Protein AF-A0A3S0SDU6-F1 (afdb_monomer_lite)

Structure (mmCIF, N/CA/C/O backbone):
data_AF-A0A3S0SDU6-F1
#
_entry.id   AF-A0A3S0SDU6-F1
#
loop_
_atom_site.group_PDB
_atom_site.id
_atom_site.type_symbol
_atom_site.label_atom_id
_atom_site.label_alt_id
_atom_site.label_comp_id
_atom_site.label_asym_id
_atom_site.label_entity_id
_atom_site.label_seq_id
_atom_site.pdbx_PDB_ins_code
_atom_site.Cartn_x
_atom_site.Cartn_y
_atom_site.Cartn_z
_atom_site.occupancy
_atom_site.B_iso_or_equiv
_atom_site.auth_seq_id
_atom_site.auth_comp_id
_atom_site.auth_asym_id
_atom_site.auth_atom_id
_atom_site.pdbx_PDB_model_num
ATOM 1 N N . MET A 1 1 ? -40.964 -16.230 92.188 1.00 44.88 1 MET A N 1
ATOM 2 C CA . MET A 1 1 ? -39.554 -15.985 92.581 1.00 44.88 1 MET A CA 1
ATOM 3 C C . MET A 1 1 ? -38.994 -14.933 91.628 1.00 44.88 1 MET A C 1
ATOM 5 O O . MET A 1 1 ? -38.889 -15.232 90.453 1.00 44.88 1 MET A O 1
ATOM 9 N N . ARG A 1 2 ? -39.089 -13.637 91.981 1.00 41.97 2 ARG A N 1
ATOM 10 C CA . ARG A 1 2 ? -38.025 -12.754 92.546 1.00 41.97 2 ARG A CA 1
ATOM 11 C C . ARG A 1 2 ? -36.811 -12.639 91.599 1.00 41.97 2 ARG A C 1
ATOM 13 O O . ARG A 1 2 ? -36.104 -13.623 91.478 1.00 41.97 2 ARG A O 1
ATOM 20 N N . TYR A 1 3 ? -36.637 -11.593 90.780 1.00 45.28 3 TYR A N 1
ATOM 21 C CA . TYR A 1 3 ? -36.508 -10.128 91.000 1.00 45.28 3 TYR A CA 1
ATOM 22 C C . TYR A 1 3 ? -35.073 -9.682 91.355 1.00 45.28 3 TYR A C 1
ATOM 24 O O . TYR A 1 3 ? -34.498 -10.211 92.303 1.00 45.28 3 TYR A O 1
ATOM 32 N N . LEU A 1 4 ? -34.629 -8.638 90.629 1.00 50.78 4 LEU A N 1
ATOM 33 C CA . LEU A 1 4 ? -33.542 -7.648 90.818 1.00 50.78 4 LEU A CA 1
ATOM 34 C C . LEU A 1 4 ? -32.397 -7.729 89.783 1.00 50.78 4 LEU A C 1
ATOM 36 O O . LEU A 1 4 ? -31.730 -8.751 89.724 1.00 50.78 4 LEU A O 1
ATOM 40 N N . ASP A 1 5 ? -32.146 -6.777 88.868 1.00 52.44 5 ASP A N 1
ATOM 41 C CA . ASP A 1 5 ? -32.208 -5.288 88.816 1.00 52.44 5 ASP A CA 1
ATOM 42 C C . ASP A 1 5 ? -30.820 -4.622 88.993 1.00 52.44 5 ASP A C 1
ATOM 44 O O . ASP A 1 5 ? -30.020 -5.059 89.819 1.00 52.44 5 ASP A O 1
ATOM 48 N N . ARG A 1 6 ? -30.646 -3.493 88.274 1.00 54.50 6 ARG A N 1
ATOM 49 C CA . ARG A 1 6 ? -29.657 -2.385 88.385 1.00 54.50 6 ARG A CA 1
ATOM 50 C C . ARG A 1 6 ? -28.360 -2.456 87.571 1.00 54.50 6 ARG A C 1
ATOM 52 O O . ARG A 1 6 ? -27.687 -3.473 87.587 1.00 54.50 6 ARG A O 1
ATOM 59 N N . ARG A 1 7 ? -27.845 -1.377 86.949 1.00 47.59 7 ARG A N 1
ATOM 60 C CA . ARG A 1 7 ? -28.169 0.076 86.751 1.00 47.59 7 ARG A CA 1
ATOM 61 C C . ARG A 1 7 ? -27.116 0.585 85.728 1.00 47.59 7 ARG A C 1
ATOM 63 O O . ARG A 1 7 ? -25.971 0.171 85.852 1.00 47.59 7 ARG A O 1
ATOM 70 N N . THR A 1 8 ? -27.413 1.259 84.612 1.00 48.56 8 THR A N 1
ATOM 71 C CA . THR A 1 8 ? -27.622 2.715 84.363 1.00 48.56 8 THR A CA 1
ATOM 72 C C . THR A 1 8 ? -26.671 3.716 85.055 1.00 48.56 8 THR A C 1
ATOM 74 O O . THR A 1 8 ? -26.880 4.026 86.228 1.00 48.56 8 THR A O 1
ATOM 77 N N . ASP A 1 9 ? -25.738 4.253 84.247 1.00 47.72 9 ASP A N 1
ATOM 78 C CA . ASP A 1 9 ? -25.344 5.670 84.014 1.00 47.72 9 ASP A CA 1
ATOM 79 C C . ASP A 1 9 ? -24.866 6.577 85.196 1.00 47.72 9 ASP A C 1
ATOM 81 O O . ASP A 1 9 ? -24.759 6.129 86.333 1.00 47.72 9 ASP A O 1
ATOM 85 N N . PRO A 1 10 ? -24.578 7.887 84.987 1.00 61.34 10 PRO A N 1
ATOM 86 C CA . PRO A 1 10 ? -23.343 8.475 84.432 1.00 61.34 10 PRO A CA 1
ATOM 87 C C . PRO A 1 10 ? -22.793 9.644 85.305 1.00 61.34 10 PRO A C 1
ATOM 89 O O . PRO A 1 10 ? -23.532 10.247 86.075 1.00 61.34 10 PRO A O 1
ATOM 92 N N . LEU A 1 11 ? -21.533 10.072 85.144 1.00 50.69 11 LEU A N 1
ATOM 93 C CA . LEU A 1 11 ? -21.019 11.358 85.681 1.00 50.69 11 LEU A CA 1
ATOM 94 C C . LEU A 1 11 ? -19.945 11.890 84.705 1.00 50.69 11 LEU A C 1
ATOM 96 O O . LEU A 1 11 ? -18.965 11.198 84.464 1.00 50.69 11 LEU A O 1
ATOM 100 N N . ALA A 1 12 ? -20.107 12.967 83.928 1.00 44.34 12 ALA A N 1
ATOM 101 C CA . ALA A 1 12 ? -20.433 14.372 84.214 1.00 44.34 12 ALA A CA 1
ATOM 102 C C . ALA A 1 12 ? -19.310 15.167 84.918 1.00 44.34 12 ALA A C 1
ATOM 104 O O . ALA A 1 12 ? -18.959 14.882 86.056 1.00 44.34 12 ALA A O 1
ATOM 105 N N . GLY A 1 13 ? -18.855 16.253 84.267 1.00 42.31 13 GLY A N 1
ATOM 106 C CA . GLY A 1 13 ? -18.228 17.421 84.915 1.00 42.31 13 GLY A CA 1
ATOM 107 C C . GLY A 1 13 ? -16.813 17.760 84.424 1.00 42.31 13 GLY A C 1
ATOM 108 O O . GLY A 1 13 ? -15.875 17.079 84.793 1.00 42.31 13 GLY A O 1
ATOM 109 N N . ARG A 1 14 ? -16.642 18.737 83.508 1.00 42.34 14 ARG A N 1
ATOM 110 C CA . ARG A 1 14 ? -16.276 20.164 83.776 1.00 42.34 14 ARG A CA 1
ATOM 111 C C . ARG A 1 14 ? -14.806 20.339 84.240 1.00 42.34 14 ARG A C 1
ATOM 113 O O . ARG A 1 14 ? -14.365 19.607 85.097 1.00 42.34 14 ARG A O 1
ATOM 120 N N . ARG A 1 15 ? -13.993 21.333 83.847 1.00 43.91 15 ARG A N 1
ATOM 121 C CA . ARG A 1 15 ? -14.116 22.566 83.043 1.00 43.91 15 ARG A CA 1
ATOM 122 C C . ARG A 1 15 ? -12.705 23.210 82.931 1.00 43.91 15 ARG A C 1
ATOM 124 O O . ARG A 1 15 ? -11.970 23.208 83.904 1.00 43.91 15 ARG A O 1
ATOM 131 N N . THR A 1 16 ? -12.433 23.842 81.782 1.00 46.09 16 THR A N 1
ATOM 132 C CA . THR A 1 16 ? -11.776 25.161 81.556 1.00 46.09 16 THR A CA 1
ATOM 133 C C . THR A 1 16 ? -10.348 25.501 82.041 1.00 46.09 16 THR A C 1
ATOM 135 O O . THR A 1 16 ? -10.098 25.587 83.234 1.00 46.09 16 THR A O 1
ATOM 138 N N . ALA A 1 17 ? -9.552 25.996 81.073 1.00 42.69 17 ALA A N 1
ATOM 139 C CA . ALA A 1 17 ? -8.969 27.358 80.986 1.00 42.69 17 ALA A CA 1
ATOM 140 C C . ALA A 1 17 ? -7.428 27.514 80.957 1.00 42.69 17 ALA A C 1
ATOM 142 O O . ALA A 1 17 ? -6.735 27.140 81.890 1.00 42.69 17 ALA A O 1
ATOM 143 N N . ARG A 1 18 ? -7.000 28.293 79.937 1.00 40.56 18 ARG A N 1
ATOM 144 C CA . ARG A 1 18 ? -5.918 29.313 79.913 1.00 40.56 18 ARG A CA 1
ATOM 145 C C . ARG A 1 18 ? -4.458 28.815 79.942 1.00 40.56 18 ARG A C 1
ATOM 147 O O . ARG A 1 18 ? -3.999 28.230 80.902 1.00 40.56 18 ARG A O 1
ATOM 154 N N . SER A 1 19 ? -3.728 28.901 78.824 1.00 42.94 19 SER A N 1
ATOM 155 C CA . SER A 1 19 ? -3.001 30.065 78.255 1.00 42.94 19 SER A CA 1
ATOM 156 C C . SER A 1 19 ? -1.566 30.244 78.782 1.00 42.94 19 SER A C 1
ATOM 158 O O . SER A 1 19 ? -1.377 30.672 79.914 1.00 42.94 19 SER A O 1
ATOM 160 N N . SER A 1 20 ? -0.573 29.985 77.923 1.00 47.31 20 SER A N 1
ATOM 161 C CA . SER A 1 20 ? 0.737 30.673 77.770 1.00 47.31 20 SER A CA 1
ATOM 162 C C . SER A 1 20 ? 1.651 29.746 76.940 1.00 47.31 20 SER A C 1
ATOM 164 O O . SER A 1 20 ? 1.845 28.591 77.282 1.00 47.31 20 SER A O 1
ATOM 166 N N . GLN A 1 21 ? 1.962 30.034 75.676 1.00 45.66 21 GLN A N 1
ATOM 167 C CA . GLN A 1 21 ? 2.918 31.016 75.149 1.00 45.66 21 GLN A CA 1
ATOM 168 C C . GLN A 1 21 ? 4.392 30.642 75.399 1.00 45.66 21 GLN A C 1
ATOM 170 O O . GLN A 1 21 ? 4.818 30.526 76.540 1.00 45.66 21 GLN A O 1
ATOM 175 N N . ARG A 1 22 ? 5.159 30.598 74.286 1.00 40.28 22 ARG A N 1
ATOM 176 C CA . ARG A 1 22 ? 6.621 30.377 74.130 1.00 40.28 22 ARG A CA 1
ATOM 177 C C . ARG A 1 22 ? 7.062 28.908 74.300 1.00 40.28 22 ARG A C 1
ATOM 179 O O . ARG A 1 22 ? 6.860 28.327 75.344 1.00 40.28 22 ARG A O 1
ATOM 186 N N . ARG A 1 23 ? 7.731 28.247 73.343 1.00 40.91 23 ARG A N 1
ATOM 187 C CA . ARG A 1 23 ? 8.913 28.677 72.568 1.00 40.91 23 ARG A CA 1
ATOM 188 C C . ARG A 1 23 ? 9.187 27.711 71.386 1.00 40.91 23 ARG A C 1
ATOM 190 O O . ARG A 1 23 ? 9.172 26.508 71.577 1.00 40.91 23 ARG A O 1
ATOM 197 N N . ARG A 1 24 ? 9.582 28.295 70.243 1.00 43.25 24 ARG A N 1
ATOM 198 C CA . ARG A 1 24 ? 10.668 27.883 69.313 1.00 43.25 24 ARG A CA 1
ATOM 199 C C . ARG A 1 24 ? 10.712 26.447 68.741 1.00 43.25 24 ARG A C 1
ATOM 201 O O . ARG A 1 24 ? 11.143 25.532 69.425 1.00 43.25 24 ARG A O 1
ATOM 208 N N . ASN A 1 25 ? 10.517 26.324 67.421 1.00 43.78 25 ASN A N 1
ATOM 209 C CA . ASN A 1 25 ? 11.559 26.006 66.410 1.00 43.78 25 ASN A CA 1
ATOM 210 C C . ASN A 1 25 ? 10.875 25.593 65.089 1.00 43.78 25 ASN A C 1
ATOM 212 O O . ASN A 1 25 ? 10.144 24.619 65.027 1.00 43.78 25 ASN A O 1
ATOM 216 N N . ARG A 1 26 ? 10.906 26.432 64.049 1.00 49.25 26 ARG A N 1
ATOM 217 C CA . ARG A 1 26 ? 11.930 26.429 62.986 1.00 49.25 26 ARG A CA 1
ATOM 218 C C . ARG A 1 26 ? 11.971 25.102 62.200 1.00 49.25 26 ARG A C 1
ATOM 220 O O . ARG A 1 26 ? 12.915 24.336 62.315 1.00 49.25 26 ARG A O 1
ATOM 227 N N . CYS A 1 27 ? 10.980 24.904 61.330 1.00 49.25 27 CYS A N 1
ATOM 228 C CA . CYS A 1 27 ? 11.123 24.119 60.100 1.00 49.25 27 CYS A CA 1
ATOM 229 C C . CYS A 1 27 ? 10.409 24.839 58.948 1.00 49.25 27 CYS A C 1
ATOM 231 O O . CYS A 1 27 ? 9.228 24.673 58.674 1.00 49.25 27 CYS A O 1
ATOM 233 N N . ASN A 1 28 ? 11.188 25.745 58.368 1.00 48.75 28 ASN A N 1
ATOM 234 C CA . ASN A 1 28 ? 11.211 26.215 56.991 1.00 48.75 28 ASN A CA 1
ATOM 235 C C . ASN A 1 28 ? 10.275 25.472 56.004 1.00 48.75 28 ASN A C 1
ATOM 237 O O . ASN A 1 28 ? 10.703 24.562 55.299 1.00 48.75 28 ASN A O 1
ATOM 241 N N . ARG A 1 29 ? 9.014 25.905 55.887 1.00 45.88 29 ARG A N 1
ATOM 242 C CA . ARG A 1 29 ? 8.198 25.664 54.688 1.00 45.88 29 ARG A CA 1
ATOM 243 C C . ARG A 1 29 ? 8.219 26.953 53.876 1.00 45.88 29 ARG A C 1
ATOM 245 O O . ARG A 1 29 ? 7.417 27.854 54.100 1.00 45.88 29 ARG A O 1
ATOM 252 N N . ARG A 1 30 ? 9.193 27.062 52.969 1.00 44.38 30 ARG A N 1
ATOM 253 C CA . ARG A 1 30 ? 9.141 28.036 51.875 1.00 44.38 30 ARG A CA 1
ATOM 254 C C . ARG A 1 30 ? 7.921 27.681 51.031 1.00 44.38 30 ARG A C 1
ATOM 256 O O . ARG A 1 30 ? 7.945 26.722 50.267 1.00 44.38 30 ARG A O 1
ATOM 263 N N . ILE A 1 31 ? 6.842 28.421 51.240 1.00 53.44 31 ILE A N 1
ATOM 264 C CA . ILE A 1 31 ? 5.706 28.475 50.331 1.00 53.44 31 ILE A CA 1
ATOM 265 C C . ILE A 1 31 ? 6.259 29.162 49.084 1.00 53.44 31 ILE A C 1
ATOM 267 O O . ILE A 1 31 ? 6.529 30.359 49.112 1.00 53.44 31 ILE A O 1
ATOM 271 N N . LEU A 1 32 ? 6.542 28.386 48.038 1.00 51.25 32 LEU A N 1
ATOM 272 C CA . LEU A 1 32 ? 6.823 28.934 46.717 1.00 51.25 32 LEU A CA 1
ATOM 273 C C . LEU A 1 32 ? 5.554 29.670 46.267 1.00 51.25 32 LEU A C 1
ATOM 275 O O . LEU A 1 32 ? 4.510 29.020 46.145 1.00 51.25 32 LEU A O 1
ATOM 279 N N . PRO A 1 33 ? 5.593 30.991 46.030 1.00 45.50 33 PRO A N 1
ATOM 280 C CA . PRO A 1 33 ? 4.543 31.618 45.261 1.00 45.50 33 PRO A CA 1
ATOM 281 C C . PRO A 1 33 ? 4.699 31.067 43.844 1.00 45.50 33 PRO A C 1
ATOM 283 O O . PRO A 1 33 ? 5.678 31.356 43.160 1.00 45.50 33 PRO A O 1
ATOM 286 N N . LEU A 1 34 ? 3.764 30.215 43.420 1.00 52.09 34 LEU A N 1
ATOM 287 C CA . LEU A 1 34 ? 3.553 29.980 41.999 1.00 52.09 34 LEU A CA 1
ATOM 288 C C . LEU A 1 34 ? 3.042 31.301 41.436 1.00 52.09 34 LEU A C 1
ATOM 290 O O . LEU A 1 34 ? 1.844 31.578 41.419 1.00 52.09 34 LEU A O 1
ATOM 294 N N . GLU A 1 35 ? 3.993 32.141 41.047 1.00 42.91 35 GLU A N 1
ATOM 295 C CA . GLU A 1 35 ? 3.796 33.231 40.118 1.00 42.91 35 GLU A CA 1
ATOM 296 C C . GLU A 1 35 ? 3.199 32.596 38.861 1.00 42.91 35 GLU A C 1
ATOM 298 O O . GLU A 1 35 ? 3.882 32.008 38.022 1.00 42.91 35 GLU A O 1
ATOM 303 N N . ARG A 1 36 ? 1.866 32.609 38.798 1.00 53.06 36 ARG A N 1
ATOM 304 C CA . ARG A 1 36 ? 1.072 32.231 37.635 1.00 53.06 36 ARG A CA 1
ATOM 305 C C . ARG A 1 36 ? 1.275 33.331 36.601 1.00 53.06 36 ARG A C 1
ATOM 307 O O . ARG A 1 36 ? 0.371 34.118 36.336 1.00 53.06 36 ARG A O 1
ATOM 314 N N . ASN A 1 37 ? 2.493 33.408 36.070 1.00 44.62 37 ASN A N 1
ATOM 315 C CA . ASN A 1 37 ? 2.805 34.248 34.936 1.00 44.62 37 ASN A CA 1
ATOM 316 C C . ASN A 1 37 ? 1.953 33.756 33.775 1.00 44.62 37 ASN A C 1
ATOM 318 O O . ASN A 1 37 ? 1.976 32.582 33.399 1.00 44.62 37 ASN A O 1
ATOM 322 N N . GLY A 1 38 ? 1.093 34.661 33.317 1.00 50.53 38 GLY A N 1
ATOM 323 C CA . GLY A 1 38 ? 0.083 34.394 32.322 1.00 50.53 38 GLY A CA 1
ATOM 324 C C . GLY A 1 38 ? 0.715 33.804 31.075 1.00 50.53 38 GLY A C 1
ATOM 325 O O . GLY A 1 38 ? 1.454 34.478 30.361 1.00 50.53 38 GLY A O 1
ATOM 326 N N . ILE A 1 39 ? 0.335 32.568 30.759 1.00 51.16 39 ILE A N 1
ATOM 327 C CA . ILE A 1 39 ? 0.249 32.158 29.364 1.00 51.16 39 ILE A CA 1
ATOM 328 C C . ILE A 1 39 ? -0.870 33.029 28.803 1.00 51.16 39 ILE A C 1
ATOM 330 O O . ILE A 1 39 ? -2.055 32.757 29.002 1.00 51.16 39 ILE A O 1
ATOM 334 N N . GLY A 1 40 ? -0.461 34.179 28.269 1.00 51.62 40 GLY A N 1
ATOM 335 C CA . GLY A 1 40 ? -1.347 35.211 27.775 1.00 51.62 40 GLY A CA 1
ATOM 336 C C . GLY A 1 40 ? -2.374 34.592 26.844 1.00 51.62 40 GLY A C 1
ATOM 337 O O . GLY A 1 40 ? -2.040 33.789 25.974 1.00 51.62 40 GLY A O 1
ATOM 338 N N . HIS A 1 41 ? -3.629 34.975 27.053 1.00 56.50 41 HIS A N 1
ATOM 339 C CA . HIS A 1 41 ? -4.702 34.818 26.086 1.00 56.50 41 HIS A CA 1
ATOM 340 C C . HIS A 1 41 ? -4.208 35.421 24.761 1.00 56.50 41 HIS A C 1
ATOM 342 O O . HIS A 1 41 ? -4.293 36.633 24.553 1.00 56.50 41 HIS A O 1
ATOM 348 N N . LEU A 1 42 ? -3.616 34.602 23.888 1.00 61.69 42 LEU A N 1
ATOM 349 C CA . LEU A 1 42 ? -3.285 35.008 22.529 1.00 61.69 42 LEU A CA 1
ATOM 350 C C . LEU A 1 42 ? -4.596 35.496 21.925 1.00 61.69 42 LEU A C 1
ATOM 352 O O . LEU A 1 42 ? -5.564 34.735 21.827 1.00 61.69 42 LEU A O 1
ATOM 356 N N . LYS A 1 43 ? -4.666 36.794 21.611 1.00 71.50 43 LYS A N 1
ATOM 357 C CA . LYS A 1 43 ? -5.862 37.373 21.004 1.00 71.50 43 LYS A CA 1
ATOM 358 C C . LYS A 1 43 ? -6.177 36.532 19.771 1.00 71.50 43 LYS A C 1
ATOM 360 O O . LYS A 1 43 ? -5.276 36.218 18.995 1.00 71.50 43 LYS A O 1
ATOM 365 N N . LYS A 1 44 ? -7.447 36.149 19.605 1.00 71.88 44 LYS A N 1
ATOM 366 C CA . LYS A 1 44 ? -7.925 35.322 18.483 1.00 71.88 44 LYS A CA 1
ATOM 367 C C . LYS A 1 44 ? -7.386 35.833 17.138 1.00 71.88 44 LYS A C 1
ATOM 369 O O . LYS A 1 44 ? -7.030 35.046 16.275 1.00 71.88 44 LYS A O 1
ATOM 374 N N . GLU A 1 45 ? -7.234 37.148 17.014 1.00 76.25 45 GLU A N 1
ATOM 375 C CA . GLU A 1 45 ? -6.635 37.840 15.871 1.00 76.25 45 GLU A CA 1
ATOM 376 C C . GLU A 1 45 ? -5.150 37.519 15.645 1.00 76.25 45 GLU A C 1
ATOM 378 O O . GLU A 1 45 ? -4.742 37.316 14.507 1.00 76.25 45 GLU A O 1
ATOM 383 N N . THR A 1 46 ? -4.338 37.425 16.700 1.00 79.00 46 THR A N 1
ATOM 384 C CA . THR A 1 46 ? -2.926 37.023 16.615 1.00 79.00 46 THR A CA 1
ATOM 385 C C . THR A 1 46 ? -2.802 35.565 16.187 1.00 79.00 46 THR A C 1
ATOM 387 O O . THR A 1 46 ? -1.954 35.248 15.360 1.00 79.00 46 THR A O 1
ATOM 390 N N . LEU A 1 47 ? -3.684 34.692 16.687 1.00 80.94 47 LEU A N 1
ATOM 391 C CA . LEU A 1 47 ? -3.730 33.289 16.272 1.00 80.94 47 LEU A CA 1
ATOM 392 C C . LEU A 1 47 ? -4.159 33.155 14.803 1.00 80.94 47 LEU A C 1
ATOM 394 O O . LEU A 1 47 ? -3.514 32.438 14.048 1.00 80.94 47 LEU A O 1
ATOM 398 N N . ILE A 1 4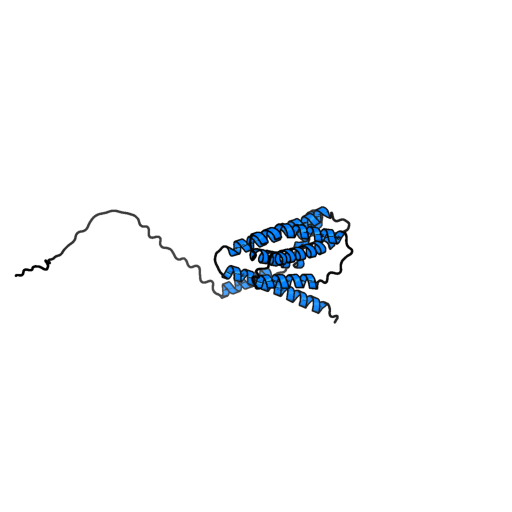8 ? -5.192 33.888 14.376 1.00 83.31 48 ILE A N 1
ATOM 399 C CA . ILE A 1 48 ? -5.648 33.906 12.977 1.00 83.31 48 ILE A CA 1
ATOM 400 C C . ILE A 1 48 ? -4.548 34.439 12.058 1.00 83.31 48 ILE A C 1
ATOM 402 O O . ILE A 1 48 ? -4.298 33.847 11.015 1.00 83.31 48 ILE A O 1
ATOM 406 N N . ARG A 1 49 ? -3.854 35.515 12.444 1.00 84.50 49 ARG A N 1
ATOM 407 C CA . ARG A 1 49 ? -2.739 36.072 11.664 1.00 84.50 49 ARG A CA 1
ATOM 408 C C . ARG A 1 49 ? -1.548 35.124 11.600 1.00 84.50 49 ARG A C 1
ATOM 410 O O . ARG A 1 49 ? -0.957 35.001 10.539 1.00 84.50 49 ARG A O 1
ATOM 417 N N . ALA A 1 50 ? -1.223 34.431 12.690 1.00 83.00 50 ALA A N 1
ATOM 418 C CA . ALA A 1 50 ? -0.159 33.430 12.702 1.00 83.00 50 ALA A CA 1
ATOM 419 C C . ALA A 1 50 ? -0.504 32.227 11.813 1.00 83.00 50 ALA A C 1
ATOM 421 O O . ALA A 1 50 ? 0.338 31.773 11.047 1.00 83.00 50 ALA A O 1
ATOM 422 N N . ILE A 1 51 ? -1.753 31.755 11.861 1.00 86.50 51 ILE A N 1
ATOM 423 C CA . ILE A 1 51 ? -2.250 30.680 10.995 1.00 86.50 51 ILE A CA 1
ATOM 424 C C . ILE A 1 51 ? -2.247 31.130 9.532 1.00 86.50 51 ILE A C 1
ATOM 426 O O . ILE A 1 51 ? -1.747 30.404 8.683 1.00 86.50 51 ILE A O 1
ATOM 430 N N . ALA A 1 52 ? -2.738 32.333 9.233 1.00 84.62 52 ALA A N 1
ATOM 431 C CA . ALA A 1 52 ? -2.743 32.889 7.882 1.00 84.62 52 ALA A CA 1
ATOM 432 C C . ALA A 1 52 ? -1.323 33.112 7.343 1.00 84.62 52 ALA A C 1
ATOM 434 O O . ALA A 1 52 ? -1.068 32.815 6.184 1.00 84.62 52 ALA A O 1
ATOM 435 N N . ALA A 1 53 ? -0.389 33.573 8.178 1.00 82.75 53 ALA A N 1
ATOM 436 C CA . ALA A 1 53 ? 1.017 33.718 7.815 1.00 82.75 53 ALA A CA 1
ATOM 437 C C . ALA A 1 53 ? 1.693 32.359 7.591 1.00 82.75 53 ALA A C 1
ATOM 439 O O . ALA A 1 53 ? 2.458 32.218 6.646 1.00 82.75 53 ALA A O 1
ATOM 440 N N . ALA A 1 54 ? 1.377 31.346 8.403 1.00 79.31 54 ALA A N 1
ATOM 441 C CA . ALA A 1 54 ? 1.859 29.983 8.199 1.00 79.31 54 ALA A CA 1
ATOM 442 C C . ALA A 1 54 ? 1.287 29.364 6.913 1.00 79.31 54 ALA A C 1
ATOM 444 O O . ALA A 1 54 ? 2.032 28.782 6.135 1.00 79.31 54 ALA A O 1
ATOM 445 N N . LEU A 1 55 ? -0.010 29.545 6.644 1.00 81.94 55 LEU A N 1
ATOM 446 C CA . LEU A 1 55 ? -0.655 29.130 5.393 1.00 81.94 55 LEU A CA 1
ATOM 447 C C . LEU A 1 55 ? -0.060 29.855 4.186 1.00 81.94 55 LEU A C 1
ATOM 449 O O . LEU A 1 55 ? 0.213 29.212 3.179 1.00 81.94 55 LEU A O 1
ATOM 453 N N . ALA A 1 56 ? 0.187 31.160 4.292 1.00 80.81 56 ALA A N 1
ATOM 454 C CA . ALA A 1 56 ? 0.827 31.941 3.240 1.00 80.81 56 ALA A CA 1
ATOM 455 C C . ALA A 1 56 ? 2.263 31.466 2.990 1.00 80.81 56 ALA A C 1
ATOM 457 O O . ALA A 1 56 ? 2.628 31.272 1.840 1.00 80.81 56 ALA A O 1
ATOM 458 N N . LEU A 1 57 ? 3.037 31.197 4.047 1.00 76.44 57 LEU A N 1
ATOM 459 C CA . LEU A 1 57 ? 4.406 30.686 3.950 1.00 76.44 57 LEU A CA 1
ATOM 460 C C . LEU A 1 57 ? 4.463 29.281 3.329 1.00 76.44 57 LEU A C 1
ATOM 462 O O . LEU A 1 57 ? 5.362 29.005 2.546 1.00 76.44 57 LEU A O 1
ATOM 466 N N . VAL A 1 58 ? 3.486 28.418 3.628 1.00 76.06 58 VAL A N 1
ATOM 467 C CA . VAL A 1 58 ? 3.338 27.087 3.006 1.00 76.06 58 VAL A CA 1
ATOM 468 C C . VAL A 1 58 ? 2.847 27.181 1.556 1.00 76.06 58 VAL A C 1
ATOM 470 O O . VAL A 1 58 ? 3.125 26.293 0.757 1.00 76.06 58 VAL A O 1
ATOM 473 N N . SER A 1 59 ? 2.137 28.254 1.201 1.00 73.88 59 SER A N 1
ATOM 474 C CA . SER A 1 59 ? 1.592 28.467 -0.148 1.00 73.88 59 SER A CA 1
ATOM 475 C C . SER A 1 59 ? 2.560 29.181 -1.092 1.00 73.88 59 SER A C 1
ATOM 477 O O . SER A 1 59 ? 2.232 29.347 -2.266 1.00 73.88 59 SER A O 1
ATOM 479 N N . VAL A 1 60 ? 3.733 29.619 -0.616 1.00 70.69 60 VAL A N 1
ATOM 480 C CA . VAL A 1 60 ? 4.780 30.123 -1.509 1.00 70.69 60 VAL A CA 1
ATOM 481 C C . VAL A 1 60 ? 5.370 28.920 -2.246 1.00 70.69 60 VAL A C 1
ATOM 483 O O . VAL A 1 60 ? 5.933 28.042 -1.589 1.00 70.69 60 VAL A O 1
ATOM 486 N N . PRO A 1 61 ? 5.276 28.853 -3.586 1.00 58.72 61 PRO A N 1
ATOM 487 C CA . PRO A 1 61 ? 5.995 27.846 -4.340 1.00 58.72 61 PRO A CA 1
ATOM 488 C C . PRO A 1 61 ? 7.481 28.171 -4.200 1.00 58.72 61 PRO A C 1
ATOM 490 O O . PRO A 1 61 ? 8.005 29.064 -4.863 1.00 58.72 61 PRO A O 1
ATOM 493 N N . ALA A 1 62 ? 8.160 27.494 -3.279 1.00 63.78 62 ALA A N 1
ATOM 494 C CA . ALA A 1 62 ? 9.607 27.468 -3.294 1.00 63.78 62 ALA A CA 1
ATOM 495 C C . ALA A 1 62 ? 10.011 26.793 -4.606 1.00 63.78 62 ALA A C 1
ATOM 497 O O . ALA A 1 62 ? 9.540 25.692 -4.900 1.00 63.78 62 ALA A O 1
ATOM 498 N N . SER A 1 63 ? 10.844 27.461 -5.401 1.00 55.69 63 SER A N 1
ATOM 499 C CA . SER A 1 63 ? 11.517 26.833 -6.530 1.00 55.69 63 SER A CA 1
ATOM 500 C C . SER A 1 63 ? 12.248 25.604 -5.996 1.00 55.69 63 SER A C 1
ATOM 502 O O . SER A 1 63 ? 13.261 25.721 -5.310 1.00 55.69 63 SER A O 1
ATOM 504 N N . ALA A 1 64 ? 11.689 24.420 -6.231 1.00 51.53 64 ALA A N 1
ATOM 505 C CA . ALA A 1 64 ? 12.398 23.183 -5.996 1.00 51.53 64 ALA A CA 1
ATOM 506 C C . ALA A 1 64 ? 13.427 23.077 -7.122 1.00 51.53 64 ALA A C 1
ATOM 508 O O . ALA A 1 64 ? 13.104 22.617 -8.215 1.00 51.53 64 ALA A O 1
ATOM 509 N N . ASP A 1 65 ? 14.646 23.551 -6.866 1.00 46.66 65 ASP A N 1
ATOM 510 C CA . ASP A 1 65 ? 15.820 23.219 -7.671 1.00 46.66 65 ASP A CA 1
ATOM 511 C C . ASP A 1 65 ? 16.087 21.713 -7.524 1.00 46.66 65 ASP A C 1
ATOM 513 O O . ASP A 1 65 ? 16.960 21.256 -6.787 1.00 46.66 65 ASP A O 1
ATOM 517 N N . ALA A 1 66 ? 15.271 20.910 -8.201 1.00 48.94 66 ALA A N 1
ATOM 518 C CA . ALA A 1 66 ? 15.482 19.489 -8.390 1.00 48.94 66 ALA A CA 1
ATOM 519 C C . ALA A 1 66 ? 16.556 19.309 -9.468 1.00 48.94 66 ALA A C 1
ATOM 521 O O . ALA A 1 66 ? 16.289 18.832 -10.570 1.00 48.94 66 ALA A O 1
ATOM 522 N N . HIS A 1 67 ? 17.793 19.700 -9.159 1.00 51.56 67 HIS A N 1
ATOM 523 C CA . HIS A 1 67 ? 18.934 19.151 -9.879 1.00 51.56 67 HIS A CA 1
ATOM 524 C C . HIS A 1 67 ? 18.866 17.629 -9.710 1.00 51.56 67 HIS A C 1
ATOM 526 O O . HIS A 1 67 ? 18.891 17.128 -8.589 1.00 51.56 67 HIS A O 1
ATOM 532 N N . LEU A 1 68 ? 18.692 16.907 -10.819 1.00 47.72 68 LEU A N 1
ATOM 533 C CA . LEU A 1 68 ? 18.531 15.454 -10.894 1.00 47.72 68 LEU A CA 1
ATOM 534 C C . LEU A 1 68 ? 19.709 14.722 -10.205 1.00 47.72 68 LEU A C 1
ATOM 536 O O . LEU A 1 68 ? 20.700 14.355 -10.833 1.00 47.72 68 LEU A O 1
ATOM 540 N N . ILE A 1 69 ? 19.602 14.485 -8.893 1.00 50.25 69 ILE A N 1
ATOM 541 C CA . ILE A 1 69 ? 20.571 13.696 -8.103 1.00 50.25 69 ILE A CA 1
ATOM 542 C C . ILE A 1 69 ? 20.497 12.200 -8.478 1.00 50.25 69 ILE A C 1
ATOM 544 O O . ILE A 1 69 ? 21.355 11.402 -8.103 1.00 50.25 69 ILE A O 1
ATOM 548 N N . ASN A 1 70 ? 19.488 11.795 -9.260 1.00 49.25 70 ASN A N 1
ATOM 549 C CA . ASN A 1 70 ? 19.354 10.426 -9.761 1.00 49.25 70 ASN A CA 1
ATOM 550 C C . ASN A 1 70 ? 20.554 9.980 -10.619 1.00 49.25 70 ASN A C 1
ATOM 552 O O . ASN A 1 70 ? 20.840 8.791 -10.669 1.00 49.25 70 ASN A O 1
ATOM 556 N N . THR A 1 71 ? 21.298 10.910 -11.225 1.00 52.50 71 THR A N 1
ATOM 557 C CA . THR A 1 71 ? 22.478 10.585 -12.041 1.00 52.50 71 THR A CA 1
ATOM 558 C C . THR A 1 71 ? 23.714 10.209 -11.220 1.00 52.50 71 THR A C 1
ATOM 560 O O . THR A 1 71 ? 24.632 9.604 -11.763 1.00 52.50 71 THR A O 1
ATOM 563 N N . THR A 1 72 ? 23.763 10.532 -9.920 1.00 59.81 72 THR A N 1
ATOM 564 C CA . THR A 1 72 ? 24.968 10.343 -9.080 1.00 59.81 72 THR A CA 1
ATOM 565 C C . THR A 1 72 ? 24.790 9.361 -7.924 1.00 59.81 72 THR A C 1
ATOM 567 O O . THR A 1 72 ? 25.783 8.917 -7.354 1.00 59.81 72 THR A O 1
ATOM 570 N N . LEU A 1 73 ? 23.552 9.00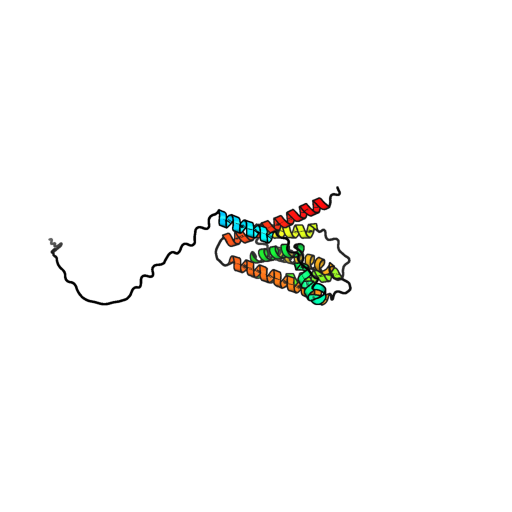4 -7.567 1.00 71.19 73 LEU A N 1
ATOM 571 C CA . LEU A 1 73 ? 23.265 8.081 -6.460 1.00 71.19 73 LEU A CA 1
ATOM 572 C C . LEU A 1 73 ? 23.255 6.597 -6.886 1.00 71.19 73 LEU A C 1
ATOM 574 O O . LEU A 1 73 ? 23.467 5.728 -6.045 1.00 71.19 73 LEU A O 1
ATOM 578 N N . GLY A 1 74 ? 23.059 6.299 -8.176 1.00 88.25 74 GLY A N 1
ATOM 579 C CA . GLY A 1 74 ? 23.022 4.936 -8.725 1.00 88.25 74 GLY A CA 1
ATOM 580 C C . GLY A 1 74 ? 21.639 4.267 -8.681 1.00 88.25 74 GLY A C 1
ATOM 581 O O . GLY A 1 74 ? 20.721 4.722 -7.993 1.00 88.25 74 GLY A O 1
ATOM 582 N N . ASP A 1 75 ? 21.492 3.158 -9.409 1.00 93.12 75 ASP A N 1
ATOM 583 C CA . ASP A 1 75 ? 20.186 2.545 -9.710 1.00 93.12 75 ASP A CA 1
ATOM 584 C C . ASP A 1 75 ? 19.444 1.997 -8.489 1.00 93.12 75 ASP A C 1
ATOM 586 O O . ASP A 1 75 ? 18.215 1.997 -8.469 1.00 93.12 75 ASP A O 1
ATOM 590 N N . PHE A 1 76 ? 20.159 1.617 -7.423 1.00 95.19 76 PHE A N 1
ATOM 591 C CA . PHE A 1 76 ? 19.525 1.253 -6.153 1.00 95.19 76 PHE A CA 1
ATOM 592 C C . PHE A 1 76 ? 18.711 2.415 -5.577 1.00 95.19 76 PHE A C 1
ATOM 594 O O . PHE A 1 76 ? 17.545 2.249 -5.222 1.00 95.19 76 PHE A O 1
ATOM 601 N N . TYR A 1 77 ? 19.298 3.612 -5.522 1.00 93.88 77 TYR A N 1
ATOM 602 C CA . TYR A 1 77 ? 18.588 4.800 -5.057 1.00 93.88 77 TYR A CA 1
ATOM 603 C C . TYR A 1 77 ? 17.528 5.251 -6.060 1.00 93.88 77 TYR A C 1
ATOM 605 O O . TYR A 1 77 ? 16.482 5.734 -5.636 1.00 93.88 77 TYR A O 1
ATOM 613 N N . GLY A 1 78 ? 17.753 5.034 -7.361 1.00 93.31 78 GLY A N 1
ATOM 614 C CA . GLY A 1 78 ? 16.713 5.172 -8.382 1.00 93.31 78 GLY A CA 1
ATOM 615 C C . GLY A 1 78 ? 15.473 4.345 -8.032 1.00 93.31 78 GLY A C 1
ATOM 616 O O . GLY A 1 78 ? 14.374 4.888 -7.959 1.00 93.31 78 GLY A O 1
ATOM 617 N N . GLY A 1 79 ? 15.664 3.068 -7.695 1.00 95.31 79 GLY A N 1
ATOM 618 C CA . GLY A 1 79 ? 14.593 2.172 -7.259 1.00 95.31 79 GLY A CA 1
ATOM 619 C C . GLY A 1 79 ? 13.945 2.567 -5.931 1.00 95.31 79 GLY A C 1
ATOM 620 O O . GLY A 1 79 ? 12.745 2.385 -5.756 1.00 95.31 79 GLY A O 1
ATOM 621 N N . VAL A 1 80 ? 14.700 3.144 -4.992 1.00 96.06 80 VAL A N 1
ATOM 622 C CA . VAL A 1 80 ? 14.146 3.666 -3.726 1.00 96.06 80 VAL A CA 1
ATOM 623 C C . VAL A 1 80 ? 13.276 4.901 -3.961 1.00 96.06 80 VAL A C 1
ATOM 625 O O . VAL A 1 80 ? 12.204 5.029 -3.372 1.00 96.06 80 VAL A O 1
ATOM 628 N N . LEU A 1 81 ? 13.748 5.838 -4.780 1.00 94.31 81 LEU A N 1
ATOM 629 C CA . LEU A 1 81 ? 13.099 7.133 -4.968 1.00 94.31 81 LEU A CA 1
ATOM 630 C C . LEU A 1 81 ? 11.917 7.061 -5.930 1.00 94.31 81 LEU A C 1
ATOM 632 O O . LEU A 1 81 ? 10.988 7.852 -5.780 1.00 94.31 81 LEU A O 1
ATOM 636 N N . TYR A 1 82 ? 11.923 6.126 -6.881 1.00 93.50 82 TYR A N 1
ATOM 637 C CA . TYR A 1 82 ? 10.881 6.042 -7.899 1.00 93.50 82 TYR A CA 1
ATOM 638 C C . TYR A 1 82 ? 9.471 5.856 -7.293 1.00 93.50 82 TYR A C 1
ATOM 640 O O . TYR A 1 82 ? 8.636 6.732 -7.531 1.00 93.50 82 TYR A O 1
ATOM 648 N N . PRO A 1 83 ? 9.208 4.880 -6.396 1.00 94.56 83 PRO A N 1
ATOM 649 C CA . PRO A 1 83 ? 7.900 4.755 -5.741 1.00 94.56 83 PRO A CA 1
ATOM 650 C C . PRO A 1 83 ? 7.552 5.950 -4.839 1.00 94.56 83 PRO A C 1
ATOM 652 O O . PRO A 1 83 ? 6.390 6.245 -4.587 1.00 94.56 83 PRO A O 1
ATOM 655 N N . LEU A 1 84 ? 8.552 6.655 -4.306 1.00 94.12 84 LEU A N 1
ATOM 656 C CA . LEU A 1 84 ? 8.326 7.802 -3.421 1.00 94.12 84 LEU A CA 1
ATOM 657 C C . LEU A 1 84 ? 8.083 9.113 -4.179 1.00 94.12 84 LEU A C 1
ATOM 659 O O . LEU A 1 84 ? 7.718 10.113 -3.562 1.00 94.12 84 LEU A O 1
ATOM 663 N N . SER A 1 85 ? 8.298 9.121 -5.495 1.00 89.44 85 SER A N 1
ATOM 664 C CA . SER A 1 85 ? 8.191 10.321 -6.327 1.00 89.44 85 SER A CA 1
ATOM 665 C C . SER A 1 85 ? 6.746 10.727 -6.629 1.00 89.44 85 SER A C 1
ATOM 667 O O . SER A 1 85 ? 6.495 11.891 -6.945 1.00 89.44 85 SER A O 1
ATOM 669 N N . GLY A 1 86 ? 5.796 9.796 -6.499 1.00 84.81 86 GLY A N 1
ATOM 670 C CA . GLY A 1 86 ? 4.394 10.001 -6.843 1.00 84.81 86 GLY A CA 1
ATOM 671 C C . GLY A 1 86 ? 3.420 9.505 -5.769 1.00 84.81 86 GLY A C 1
ATOM 672 O O . GLY A 1 86 ? 3.745 8.628 -4.965 1.00 84.81 86 GLY A O 1
ATOM 673 N N . PRO A 1 87 ? 2.189 10.047 -5.743 1.00 84.25 87 PRO A N 1
ATOM 674 C CA . PRO A 1 87 ? 1.152 9.589 -4.822 1.00 84.25 87 PRO A CA 1
ATOM 675 C C . PRO A 1 87 ? 0.638 8.182 -5.162 1.00 84.25 87 PRO A C 1
ATOM 677 O O . PRO A 1 87 ? 0.048 7.540 -4.291 1.00 84.25 87 PRO A O 1
ATOM 680 N N . ASP A 1 88 ? 0.859 7.711 -6.393 1.00 87.12 88 ASP A N 1
ATOM 681 C CA . ASP A 1 88 ? 0.339 6.447 -6.909 1.00 87.12 88 ASP A CA 1
ATOM 682 C C . ASP A 1 88 ? 0.774 5.238 -6.086 1.00 87.12 88 ASP A C 1
ATOM 684 O O . ASP A 1 88 ? -0.063 4.374 -5.849 1.00 87.12 88 ASP A O 1
ATOM 688 N N . ASP A 1 89 ? 2.016 5.201 -5.593 1.00 90.88 89 ASP A N 1
ATOM 689 C CA . ASP A 1 89 ? 2.512 4.153 -4.694 1.00 90.88 89 ASP A CA 1
ATOM 690 C C . ASP A 1 89 ? 2.294 4.493 -3.215 1.00 90.88 89 ASP A C 1
ATOM 692 O O . ASP A 1 89 ? 1.803 3.673 -2.434 1.00 90.88 89 ASP A O 1
ATOM 696 N N . VAL A 1 90 ? 2.618 5.725 -2.817 1.00 93.81 90 VAL A N 1
ATOM 697 C CA . VAL A 1 90 ? 2.646 6.135 -1.405 1.00 93.81 90 VAL A CA 1
ATOM 698 C C . VAL A 1 90 ? 1.269 6.032 -0.746 1.00 93.81 90 VAL A C 1
ATOM 700 O O . VAL A 1 90 ? 1.150 5.529 0.375 1.00 93.81 90 VAL A O 1
ATOM 703 N N . VAL A 1 91 ? 0.215 6.493 -1.423 1.00 94.62 91 VAL A N 1
ATOM 704 C CA . VAL A 1 91 ? -1.150 6.529 -0.874 1.00 94.62 91 VAL A CA 1
ATOM 705 C C . VAL A 1 91 ? -1.700 5.124 -0.573 1.00 94.62 91 VAL A C 1
ATOM 707 O O . VAL A 1 91 ? -2.133 4.894 0.565 1.00 94.62 91 VAL A O 1
ATOM 710 N N . PRO A 1 92 ? -1.688 4.156 -1.511 1.00 94.75 92 PRO A N 1
ATOM 711 C CA . PRO A 1 92 ? -2.157 2.802 -1.220 1.00 94.75 92 PRO A CA 1
ATOM 712 C C . PRO A 1 92 ? -1.267 2.068 -0.217 1.00 94.75 92 PRO A C 1
ATOM 714 O O . PRO A 1 92 ? -1.800 1.349 0.630 1.00 94.75 92 PRO A O 1
ATOM 717 N N . TRP A 1 93 ? 0.057 2.266 -0.233 1.00 97.38 93 TRP A N 1
ATOM 718 C CA . TRP A 1 93 ? 0.947 1.638 0.753 1.00 97.38 93 TRP A CA 1
ATOM 719 C C . TRP A 1 93 ? 0.667 2.158 2.163 1.00 97.38 93 TRP A C 1
ATOM 721 O O . TRP A 1 93 ? 0.642 1.386 3.123 1.00 97.38 93 TRP A O 1
ATOM 731 N N . PHE A 1 94 ? 0.387 3.456 2.295 1.00 97.56 94 PHE A N 1
ATOM 732 C CA . PHE A 1 94 ? 0.006 4.073 3.562 1.00 97.56 94 PHE A CA 1
ATOM 733 C C . PHE A 1 94 ? -1.326 3.522 4.082 1.00 97.56 94 PHE A C 1
ATOM 735 O O . PHE A 1 94 ? -1.427 3.132 5.249 1.00 97.56 94 PHE A O 1
ATOM 742 N N . ALA A 1 95 ? -2.338 3.415 3.218 1.00 97.94 95 ALA A N 1
ATOM 743 C CA . ALA A 1 95 ? -3.619 2.819 3.588 1.00 97.94 95 ALA A CA 1
ATOM 744 C C . ALA A 1 95 ? -3.481 1.345 3.979 1.00 97.94 95 ALA A C 1
ATOM 746 O O . ALA A 1 95 ? -4.045 0.924 4.989 1.00 97.94 95 ALA A O 1
ATOM 747 N N . LEU A 1 96 ? -2.688 0.572 3.236 1.00 98.19 96 LEU A N 1
ATOM 748 C CA . LEU A 1 96 ? -2.412 -0.828 3.538 1.00 98.19 96 LEU A CA 1
ATOM 749 C C . LEU A 1 96 ? -1.689 -0.987 4.885 1.00 98.19 96 LEU A C 1
ATOM 751 O O . LEU A 1 96 ? -2.055 -1.860 5.671 1.00 98.19 96 LEU A O 1
ATOM 755 N N . ALA A 1 97 ? -0.721 -0.121 5.193 1.00 98.19 97 ALA A N 1
ATOM 756 C CA . ALA A 1 97 ? -0.014 -0.119 6.473 1.00 98.19 97 ALA A CA 1
ATOM 757 C C . ALA A 1 97 ? -0.948 0.204 7.656 1.00 98.19 97 ALA A C 1
ATOM 759 O O . ALA A 1 97 ? -0.906 -0.453 8.703 1.00 98.19 97 ALA A O 1
ATOM 760 N N . ILE A 1 98 ? -1.865 1.165 7.492 1.00 98.19 98 ILE A N 1
ATOM 761 C CA . ILE A 1 98 ? -2.898 1.432 8.504 1.00 98.19 98 ILE A CA 1
ATOM 762 C C . ILE A 1 98 ? -3.847 0.237 8.626 1.00 98.19 98 ILE A C 1
ATOM 764 O O . ILE A 1 98 ? -4.148 -0.184 9.745 1.00 98.19 98 ILE A O 1
ATOM 768 N N . LEU A 1 99 ? -4.293 -0.345 7.511 1.00 98.25 99 LEU A N 1
ATOM 769 C CA . LEU A 1 99 ? -5.169 -1.516 7.515 1.00 98.25 99 LEU A CA 1
ATOM 770 C C . LEU A 1 99 ? -4.515 -2.693 8.248 1.00 98.25 99 LEU A C 1
ATOM 772 O O . LEU A 1 99 ? -5.176 -3.346 9.057 1.00 98.25 99 LEU A O 1
ATOM 776 N N . ALA A 1 100 ? -3.215 -2.913 8.034 1.00 98.06 100 ALA A N 1
ATOM 777 C CA . ALA A 1 100 ? -2.410 -3.911 8.731 1.00 98.06 100 ALA A CA 1
ATOM 778 C C . ALA A 1 100 ? -2.375 -3.668 10.245 1.00 98.06 100 ALA A C 1
ATOM 780 O O . ALA A 1 100 ? -2.523 -4.611 11.019 1.00 98.06 100 ALA A O 1
ATOM 781 N N . SER A 1 101 ? -2.276 -2.408 10.681 1.00 96.50 101 SER A N 1
ATOM 782 C CA . SER A 1 101 ? -2.336 -2.049 12.106 1.00 96.50 101 SER A CA 1
ATOM 783 C C . SER A 1 101 ? -3.682 -2.374 12.764 1.00 96.50 101 SER A C 1
ATOM 785 O O . SER A 1 101 ? -3.757 -2.482 13.991 1.00 96.50 101 SER A O 1
ATOM 787 N N . ILE A 1 102 ? -4.752 -2.493 11.966 1.00 95.75 102 ILE A N 1
ATOM 788 C CA . ILE A 1 102 ? -6.109 -2.835 12.410 1.00 95.75 102 ILE A CA 1
ATOM 789 C C . ILE A 1 102 ? -6.299 -4.352 12.492 1.00 95.75 102 ILE A C 1
ATOM 791 O O . ILE A 1 102 ? -7.069 -4.816 13.339 1.00 95.75 102 ILE A O 1
ATOM 795 N N . GLN A 1 103 ? -5.561 -5.127 11.693 1.00 96.88 103 GLN A N 1
ATOM 796 C CA . GLN A 1 103 ? -5.596 -6.590 11.710 1.00 96.88 103 GLN A CA 1
ATOM 797 C C . GLN A 1 103 ? -4.963 -7.181 12.979 1.00 96.88 103 GLN A C 1
ATOM 799 O O . GLN A 1 103 ? -4.438 -6.478 13.843 1.00 96.88 103 GLN A O 1
ATOM 804 N N . ASP A 1 104 ? -5.052 -8.502 13.118 1.00 94.00 104 ASP A N 1
ATOM 805 C CA . ASP A 1 104 ? -4.384 -9.205 14.210 1.00 94.00 104 ASP A CA 1
ATOM 806 C C . ASP A 1 104 ? -2.856 -9.155 14.028 1.00 94.00 104 ASP A C 1
ATOM 808 O O . ASP A 1 104 ? -2.372 -9.348 12.907 1.00 94.00 104 ASP A O 1
ATOM 812 N N . PRO A 1 105 ? -2.063 -8.955 15.101 1.00 92.38 105 PRO A N 1
ATOM 813 C CA . PRO A 1 105 ? -0.614 -8.760 14.988 1.00 92.38 105 PRO A CA 1
ATOM 814 C C . PRO A 1 105 ? 0.122 -9.896 14.269 1.00 92.38 105 PRO A C 1
ATOM 816 O O . PRO A 1 105 ? 1.118 -9.658 13.590 1.00 92.38 105 PRO A O 1
ATOM 819 N N . ARG A 1 106 ? -0.370 -11.136 14.392 1.00 93.06 106 ARG A N 1
ATOM 820 C CA . ARG A 1 106 ? 0.185 -12.293 13.675 1.00 93.06 106 ARG A CA 1
ATOM 821 C C . ARG A 1 106 ? -0.002 -12.163 12.163 1.00 93.06 106 ARG A C 1
ATOM 823 O O . ARG A 1 106 ? 0.928 -12.449 11.419 1.00 93.06 106 ARG A O 1
ATOM 830 N N . ASN A 1 107 ? -1.172 -11.707 11.726 1.00 91.56 107 ASN A N 1
ATOM 831 C CA . ASN A 1 107 ? -1.506 -11.546 10.312 1.00 91.56 107 ASN A CA 1
ATOM 832 C C . ASN A 1 107 ? -0.740 -10.363 9.708 1.00 91.56 107 ASN A C 1
ATOM 834 O O . ASN A 1 107 ? -0.188 -10.485 8.619 1.00 91.56 107 ASN A O 1
ATOM 838 N N . ALA A 1 108 ? -0.626 -9.254 10.446 1.00 93.19 108 ALA A N 1
ATOM 839 C CA . ALA A 1 108 ? 0.125 -8.073 10.018 1.00 93.19 108 ALA A CA 1
ATOM 840 C C . ALA A 1 108 ? 1.616 -8.368 9.758 1.00 93.19 108 ALA A C 1
ATOM 842 O O . ALA A 1 108 ? 2.199 -7.811 8.834 1.00 93.19 108 ALA A O 1
ATOM 843 N N . ARG A 1 109 ? 2.232 -9.283 10.523 1.00 96.12 109 ARG A N 1
ATOM 844 C CA . ARG A 1 109 ? 3.634 -9.694 10.314 1.00 96.12 109 ARG A CA 1
ATOM 845 C C . ARG A 1 109 ? 3.857 -10.405 8.984 1.00 96.12 109 ARG A C 1
ATOM 847 O O . ARG A 1 109 ? 4.895 -10.195 8.372 1.00 96.12 109 ARG A O 1
ATOM 854 N N . TRP A 1 110 ? 2.900 -11.215 8.528 1.00 97.69 110 TRP A N 1
ATOM 855 C CA . TRP A 1 110 ? 3.005 -11.881 7.226 1.00 97.69 110 TRP A CA 1
ATOM 856 C C . TRP A 1 110 ? 3.072 -10.879 6.080 1.00 97.69 110 TRP A C 1
ATOM 858 O O . TRP A 1 110 ? 3.849 -11.076 5.149 1.00 97.69 110 TRP A O 1
ATOM 868 N N . LEU A 1 111 ? 2.324 -9.777 6.183 1.00 97.25 111 LEU A N 1
ATOM 869 C CA . LEU A 1 111 ? 2.366 -8.722 5.180 1.00 97.25 111 LEU A CA 1
ATOM 870 C C . LEU A 1 111 ? 3.779 -8.136 5.025 1.00 97.25 111 LEU A C 1
ATOM 872 O O . LEU A 1 111 ? 4.185 -7.876 3.902 1.00 97.25 111 LEU A O 1
ATOM 876 N N . LEU A 1 112 ? 4.550 -7.995 6.110 1.00 96.19 112 LEU A N 1
ATOM 877 C CA . LEU A 1 112 ? 5.906 -7.428 6.052 1.00 96.19 112 LEU A CA 1
ATOM 878 C C . LEU A 1 112 ? 6.867 -8.248 5.185 1.00 96.19 112 LEU A C 1
ATOM 880 O O . LEU A 1 112 ? 7.779 -7.684 4.596 1.00 96.19 112 LEU A O 1
ATOM 884 N N . PHE A 1 113 ? 6.663 -9.562 5.090 1.00 96.81 113 PHE A N 1
ATOM 885 C CA . PHE A 1 113 ? 7.476 -10.431 4.236 1.00 96.81 113 PHE A CA 1
ATOM 886 C C . PHE A 1 113 ? 6.885 -10.562 2.836 1.00 96.81 113 PHE A C 1
ATOM 888 O O . PHE A 1 113 ? 7.605 -10.493 1.845 1.00 96.81 113 PHE A O 1
ATOM 895 N N . VAL A 1 114 ? 5.565 -10.726 2.749 1.00 98.06 114 VAL A N 1
ATOM 896 C CA . VAL A 1 114 ? 4.878 -10.930 1.471 1.00 98.06 114 VAL A CA 1
ATOM 897 C C . VAL A 1 114 ? 4.955 -9.687 0.595 1.00 98.06 114 VAL A C 1
ATOM 899 O O . VAL A 1 114 ? 5.154 -9.812 -0.606 1.00 98.06 114 VAL A O 1
ATOM 902 N N . PHE A 1 115 ? 4.852 -8.496 1.181 1.00 98.44 115 PHE A N 1
ATOM 903 C CA . PHE A 1 115 ? 4.840 -7.240 0.442 1.00 98.44 115 PHE A CA 1
ATOM 904 C C . PHE A 1 115 ? 6.119 -6.992 -0.384 1.00 98.44 115 PHE A C 1
ATOM 906 O O . PHE A 1 115 ? 5.999 -6.853 -1.600 1.00 98.44 115 PHE A O 1
ATOM 913 N N . PRO A 1 116 ? 7.345 -6.995 0.180 1.00 98.38 116 PRO A N 1
ATOM 914 C CA . PRO A 1 116 ? 8.557 -6.816 -0.624 1.00 98.38 116 PRO A CA 1
ATOM 915 C C . PRO A 1 116 ? 8.793 -7.962 -1.612 1.00 98.38 116 PRO A C 1
ATOM 917 O O . PRO A 1 116 ? 9.240 -7.712 -2.726 1.00 98.38 116 PRO A O 1
ATOM 920 N N . VAL A 1 117 ? 8.454 -9.207 -1.258 1.00 98.62 117 VAL A N 1
ATOM 921 C CA . VAL A 1 117 ? 8.578 -10.350 -2.183 1.00 98.62 117 VAL A CA 1
ATOM 922 C C . VAL A 1 117 ? 7.647 -10.185 -3.385 1.00 98.62 117 VAL A C 1
ATOM 924 O O . VAL A 1 117 ? 8.051 -10.419 -4.520 1.00 98.62 117 VAL A O 1
ATOM 927 N N . ALA A 1 118 ? 6.415 -9.739 -3.154 1.00 98.62 118 ALA A N 1
ATOM 928 C CA . ALA A 1 118 ? 5.456 -9.457 -4.211 1.00 98.62 118 ALA A CA 1
ATOM 929 C C . ALA A 1 118 ? 5.857 -8.228 -5.049 1.00 98.62 118 ALA A C 1
ATOM 931 O O . ALA A 1 118 ? 5.671 -8.259 -6.261 1.00 98.62 118 ALA A O 1
ATOM 932 N N . LEU A 1 119 ? 6.480 -7.197 -4.461 1.00 98.50 119 LEU A N 1
ATOM 933 C CA . LEU A 1 119 ? 7.070 -6.085 -5.223 1.00 98.50 119 LEU A CA 1
ATOM 934 C C . LEU A 1 119 ? 8.154 -6.582 -6.185 1.00 98.50 119 LEU A C 1
ATOM 936 O O . LEU A 1 119 ? 8.125 -6.244 -7.366 1.00 98.50 119 LEU A O 1
ATOM 940 N N . VAL A 1 120 ? 9.069 -7.431 -5.703 1.00 98.62 120 VAL A N 1
ATOM 941 C CA . VAL A 1 120 ? 10.085 -8.072 -6.553 1.00 98.62 120 VAL A CA 1
ATOM 942 C C . VAL A 1 120 ? 9.418 -8.903 -7.645 1.00 98.62 120 VAL A C 1
ATOM 944 O O . VAL A 1 120 ? 9.779 -8.777 -8.809 1.00 98.62 120 VAL A O 1
ATOM 947 N N . GLY A 1 121 ? 8.415 -9.714 -7.298 1.00 98.19 121 GLY A N 1
ATOM 948 C CA . GLY A 1 121 ? 7.675 -10.528 -8.264 1.00 98.19 121 GLY A CA 1
ATOM 949 C C . GLY A 1 121 ? 7.027 -9.693 -9.372 1.00 98.19 121 GLY A C 1
ATOM 950 O O . GLY A 1 121 ? 7.140 -10.042 -10.544 1.00 98.19 121 GLY A O 1
ATOM 951 N N . GLY A 1 122 ? 6.413 -8.563 -9.019 1.00 97.38 122 GLY A N 1
ATOM 952 C CA . GLY A 1 122 ? 5.840 -7.622 -9.979 1.00 97.38 122 GLY A CA 1
ATOM 953 C C . GLY A 1 122 ? 6.900 -6.995 -10.881 1.00 97.38 122 GLY A C 1
ATOM 954 O O . GLY A 1 122 ? 6.739 -6.973 -12.099 1.00 97.38 122 GLY A O 1
ATOM 955 N N . ALA A 1 123 ? 8.010 -6.538 -10.301 1.00 97.19 123 ALA A N 1
ATOM 956 C CA . ALA A 1 123 ? 9.089 -5.903 -11.054 1.00 97.19 123 ALA A CA 1
ATOM 957 C C . ALA A 1 123 ? 9.842 -6.886 -11.965 1.00 97.19 123 ALA A C 1
ATOM 959 O O . ALA A 1 123 ? 10.308 -6.512 -13.033 1.00 97.19 123 ALA A O 1
ATOM 960 N N . LEU A 1 124 ? 9.939 -8.160 -11.582 1.00 97.12 124 LEU A N 1
ATOM 961 C CA . LEU A 1 124 ? 10.451 -9.209 -12.463 1.00 97.12 124 LEU A CA 1
ATOM 962 C C . LEU A 1 124 ? 9.459 -9.531 -13.582 1.00 97.12 124 LEU A C 1
ATOM 964 O O . LEU A 1 124 ? 9.877 -9.761 -14.716 1.00 97.12 124 LEU A O 1
ATOM 968 N N . LEU A 1 125 ? 8.154 -9.517 -13.289 1.00 96.25 125 LEU A N 1
ATOM 969 C CA . LEU A 1 125 ? 7.119 -9.741 -14.295 1.00 96.25 125 LEU A CA 1
ATOM 970 C C . LEU A 1 125 ? 7.204 -8.695 -15.414 1.00 96.25 125 LEU A C 1
ATOM 972 O O . LEU A 1 125 ? 7.179 -9.069 -16.582 1.00 96.25 125 LEU A O 1
ATOM 976 N N . SER A 1 126 ? 7.402 -7.415 -15.081 1.00 94.69 126 SER A N 1
ATOM 977 C CA . SER A 1 126 ? 7.540 -6.347 -16.084 1.00 94.69 126 SER A CA 1
ATOM 978 C C . SER A 1 126 ? 8.773 -6.473 -16.978 1.00 94.69 126 SER A C 1
ATOM 980 O O . SER A 1 126 ? 8.763 -5.936 -18.081 1.00 94.69 126 SER A O 1
ATOM 982 N N . VAL A 1 127 ? 9.802 -7.213 -16.553 1.00 93.12 127 VAL A N 1
ATOM 983 C CA . VAL A 1 127 ? 10.994 -7.494 -17.369 1.00 93.12 127 VAL A CA 1
ATOM 984 C C . VAL A 1 127 ? 10.736 -8.594 -18.400 1.00 93.12 127 VAL A C 1
ATOM 986 O O . VAL A 1 127 ? 11.319 -8.565 -19.483 1.00 93.12 127 VAL A O 1
ATOM 989 N N . VAL A 1 128 ? 9.905 -9.586 -18.068 1.00 91.94 128 VAL A N 1
ATOM 990 C CA . VAL A 1 128 ? 9.719 -10.790 -18.899 1.00 91.94 128 VAL A CA 1
ATOM 991 C C . VAL A 1 128 ? 8.456 -10.756 -19.755 1.00 91.94 128 VAL A C 1
ATOM 993 O O . VAL A 1 128 ? 8.346 -11.538 -20.699 1.00 91.94 128 VAL A O 1
ATOM 996 N N . THR A 1 129 ? 7.501 -9.874 -19.455 1.00 89.62 129 THR A N 1
ATOM 997 C CA . THR A 1 129 ? 6.270 -9.727 -20.239 1.00 89.62 129 THR A CA 1
ATOM 998 C C . THR A 1 129 ? 6.294 -8.467 -21.098 1.00 89.62 129 THR A C 1
ATOM 1000 O O . THR A 1 129 ? 6.772 -7.430 -20.636 1.00 89.62 129 THR A O 1
ATOM 1003 N N . PRO A 1 130 ? 5.679 -8.489 -22.295 1.00 84.38 130 PRO A N 1
ATOM 1004 C CA . PRO A 1 130 ? 5.283 -7.260 -22.974 1.00 84.38 130 PRO A CA 1
ATOM 1005 C C . PRO A 1 130 ? 4.436 -6.382 -22.050 1.00 84.38 130 PRO A C 1
ATOM 1007 O O . PRO A 1 130 ? 3.766 -6.902 -21.154 1.00 84.38 130 PRO A O 1
ATOM 1010 N N . ALA A 1 131 ? 4.435 -5.070 -22.294 1.00 81.69 131 ALA A N 1
ATOM 1011 C CA . ALA A 1 131 ? 3.642 -4.132 -21.512 1.00 81.69 131 ALA A CA 1
ATOM 1012 C C . ALA A 1 131 ? 2.157 -4.543 -21.511 1.00 81.69 131 ALA A C 1
ATOM 1014 O O . ALA A 1 131 ? 1.434 -4.374 -22.493 1.00 81.69 131 ALA A O 1
ATOM 1015 N N . LEU A 1 132 ? 1.712 -5.111 -20.391 1.00 84.56 132 LEU A N 1
ATOM 1016 C CA . LEU A 1 132 ? 0.318 -5.393 -20.105 1.00 84.56 132 LEU A CA 1
ATOM 1017 C C . LEU A 1 132 ? -0.440 -4.072 -20.026 1.00 84.56 132 LEU A C 1
ATOM 1019 O O . LEU A 1 132 ? -0.055 -3.164 -19.287 1.00 84.56 132 LEU A O 1
ATOM 1023 N N . PHE A 1 133 ? -1.551 -3.985 -20.754 1.00 81.75 133 PHE A N 1
ATOM 1024 C CA . PHE A 1 133 ? -2.475 -2.872 -20.602 1.00 81.75 133 PHE A CA 1
ATOM 1025 C C . PHE A 1 133 ? -3.259 -3.044 -19.298 1.00 81.75 133 PHE A C 1
ATOM 1027 O O . PHE A 1 133 ? -4.316 -3.675 -19.256 1.00 81.75 133 PHE A O 1
ATOM 1034 N N . ILE A 1 134 ? -2.713 -2.501 -18.213 1.00 81.12 134 ILE A N 1
ATOM 1035 C CA . ILE A 1 134 ? -3.403 -2.404 -16.931 1.00 81.12 134 ILE A CA 1
ATOM 1036 C C . ILE A 1 134 ? -4.092 -1.046 -16.902 1.00 81.12 134 ILE A C 1
ATOM 1038 O O . ILE A 1 134 ? -3.441 -0.004 -16.922 1.00 81.12 134 ILE A O 1
ATOM 1042 N N . SER A 1 135 ? -5.425 -1.057 -16.877 1.00 82.38 135 SER A N 1
ATOM 1043 C CA . SER A 1 135 ? -6.190 0.184 -16.789 1.00 82.38 135 SER A CA 1
ATOM 1044 C C . SER A 1 135 ? -5.770 0.974 -15.538 1.00 82.38 135 SER A C 1
ATOM 1046 O O . SER A 1 135 ? -5.811 0.411 -14.438 1.00 82.38 135 SER A O 1
ATOM 1048 N N . PRO A 1 136 ? -5.451 2.277 -15.658 1.00 80.31 136 PRO A N 1
ATOM 1049 C CA . PRO A 1 136 ? -5.163 3.138 -14.508 1.00 80.31 136 PRO A CA 1
ATOM 1050 C C . PRO A 1 136 ? -6.284 3.138 -13.457 1.00 80.31 136 PRO A C 1
ATOM 1052 O O . PRO A 1 136 ? -6.029 3.310 -12.265 1.00 80.31 136 PRO A O 1
ATOM 1055 N N . ALA A 1 137 ? -7.522 2.861 -13.883 1.00 84.69 137 ALA A N 1
ATOM 1056 C CA . ALA A 1 137 ? -8.679 2.726 -13.007 1.00 84.69 137 ALA A CA 1
ATOM 1057 C C . ALA A 1 137 ? -8.514 1.612 -11.961 1.00 84.69 137 ALA A C 1
ATOM 1059 O O . ALA A 1 137 ? -9.088 1.709 -10.879 1.00 84.69 137 ALA A O 1
ATOM 1060 N N . TRP A 1 138 ? -7.721 0.572 -12.246 1.00 85.06 138 TRP A N 1
ATOM 1061 C CA . TRP A 1 138 ? -7.477 -0.513 -11.298 1.00 85.06 138 TRP A CA 1
ATOM 1062 C C . TRP A 1 138 ? -6.680 -0.038 -10.081 1.00 85.06 138 TRP A C 1
ATOM 1064 O O . TRP A 1 138 ? -7.073 -0.320 -8.950 1.00 85.06 138 TRP A O 1
ATOM 1074 N N . ASN A 1 139 ? -5.620 0.751 -10.297 1.00 85.56 139 ASN A N 1
ATOM 1075 C CA . ASN A 1 139 ? -4.836 1.321 -9.199 1.00 85.56 139 ASN A CA 1
ATOM 1076 C C . ASN A 1 139 ? -5.718 2.205 -8.303 1.00 85.56 139 ASN A C 1
ATOM 1078 O O . ASN A 1 139 ? -5.738 2.075 -7.079 1.00 85.56 139 ASN A O 1
ATOM 1082 N N . LEU A 1 140 ? -6.542 3.044 -8.932 1.00 90.69 140 LEU A N 1
ATOM 1083 C CA . LEU A 1 140 ? -7.466 3.919 -8.219 1.00 90.69 140 LEU A CA 1
ATOM 1084 C C . LEU A 1 140 ? -8.551 3.145 -7.462 1.00 90.69 140 LEU A C 1
ATOM 1086 O O . LEU A 1 140 ? -8.866 3.488 -6.323 1.00 90.69 140 LEU A O 1
ATOM 1090 N N . ALA A 1 141 ? -9.094 2.076 -8.047 1.00 90.94 141 ALA A N 1
ATOM 1091 C CA . ALA A 1 141 ? -10.060 1.213 -7.376 1.00 90.94 141 ALA A CA 1
ATOM 1092 C C . ALA A 1 141 ? -9.456 0.573 -6.120 1.00 90.94 141 ALA A C 1
ATOM 1094 O O . ALA A 1 141 ? -10.093 0.563 -5.067 1.00 90.94 141 ALA A O 1
ATOM 1095 N N . VAL A 1 142 ? -8.210 0.103 -6.196 1.00 90.31 142 VAL A N 1
ATOM 1096 C CA . VAL A 1 142 ? -7.492 -0.473 -5.053 1.00 90.31 142 VAL A CA 1
ATOM 1097 C C . VAL A 1 142 ? -7.253 0.570 -3.955 1.00 90.31 142 VAL A C 1
ATOM 1099 O O . VAL A 1 142 ? -7.459 0.260 -2.777 1.00 90.31 142 VAL A O 1
ATOM 1102 N N . ILE A 1 143 ? -6.910 1.813 -4.311 1.00 92.44 143 ILE A N 1
ATOM 1103 C CA . ILE A 1 143 ? -6.804 2.935 -3.360 1.00 92.44 143 ILE A CA 1
ATOM 1104 C C . ILE A 1 143 ? -8.141 3.171 -2.649 1.00 92.44 143 ILE A C 1
ATOM 1106 O O . ILE A 1 143 ? -8.186 3.216 -1.417 1.00 92.44 143 ILE A O 1
ATOM 1110 N N . VAL A 1 144 ? -9.239 3.277 -3.406 1.00 95.75 144 VAL A N 1
ATOM 1111 C CA . VAL A 1 144 ? -10.581 3.510 -2.851 1.00 95.75 144 VAL A CA 1
ATOM 1112 C C . VAL A 1 144 ? -10.995 2.367 -1.929 1.00 95.75 144 VAL A C 1
ATOM 1114 O O . VAL A 1 144 ? -11.381 2.613 -0.788 1.00 95.75 144 VAL A O 1
ATOM 1117 N N . VAL A 1 145 ? -10.873 1.116 -2.379 1.00 95.94 145 VAL A N 1
ATOM 1118 C CA . VAL A 1 145 ? -11.263 -0.072 -1.603 1.00 95.94 145 VAL A CA 1
ATOM 1119 C C . VAL A 1 145 ? -10.445 -0.185 -0.318 1.00 95.94 145 VAL A C 1
ATOM 1121 O O . VAL A 1 145 ? -11.012 -0.415 0.750 1.00 95.94 145 VAL A O 1
ATOM 1124 N N . THR A 1 146 ? -9.131 0.029 -0.386 1.00 96.62 146 THR A N 1
ATOM 1125 C CA . THR A 1 146 ? -8.259 -0.047 0.796 1.00 96.62 146 THR A CA 1
ATOM 1126 C C . THR A 1 146 ? -8.549 1.099 1.766 1.00 96.62 146 THR A C 1
ATOM 1128 O O . THR A 1 146 ? -8.660 0.870 2.971 1.00 96.62 146 THR A O 1
ATOM 1131 N N . GLY A 1 147 ? -8.762 2.320 1.263 1.00 97.56 147 GLY A N 1
ATOM 1132 C CA . GLY A 1 147 ? -9.166 3.473 2.072 1.00 97.56 147 GLY A CA 1
ATOM 1133 C C . GLY A 1 147 ? -10.509 3.256 2.776 1.00 97.56 147 GLY A C 1
ATOM 1134 O O . GLY A 1 147 ? -10.623 3.488 3.980 1.00 97.56 147 GLY A O 1
ATOM 1135 N N . LEU A 1 148 ? -11.508 2.722 2.067 1.00 98.06 148 LEU A N 1
ATOM 1136 C CA . LEU A 1 148 ? -12.806 2.360 2.643 1.00 98.06 148 LEU A CA 1
ATOM 1137 C C . LEU A 1 148 ? -12.679 1.248 3.690 1.00 98.06 148 LEU A C 1
ATOM 1139 O O . LEU A 1 148 ? -13.304 1.339 4.747 1.00 98.06 148 LEU A O 1
ATOM 1143 N N . ALA A 1 149 ? -11.839 0.237 3.451 1.00 98.00 149 ALA A N 1
ATOM 1144 C CA . ALA A 1 149 ? -11.565 -0.813 4.432 1.00 98.00 149 ALA A CA 1
ATOM 1145 C C . ALA A 1 149 ? -10.955 -0.236 5.722 1.00 98.00 149 ALA A C 1
ATOM 1147 O O . ALA A 1 149 ? -11.363 -0.612 6.824 1.00 98.00 149 ALA A O 1
ATOM 1148 N N . VAL A 1 150 ? -10.038 0.729 5.607 1.00 98.31 150 VAL A N 1
ATOM 1149 C CA . VAL A 1 150 ? -9.491 1.464 6.759 1.00 98.31 150 VAL A CA 1
ATOM 1150 C C . VAL A 1 150 ? -10.569 2.309 7.445 1.00 98.31 150 VAL A C 1
ATOM 1152 O O . VAL A 1 150 ? -10.697 2.257 8.669 1.00 98.31 150 VAL A O 1
ATOM 1155 N N . ALA A 1 151 ? -11.386 3.044 6.686 1.00 98.12 151 ALA A N 1
ATOM 1156 C CA . ALA A 1 151 ? -12.460 3.888 7.218 1.00 98.12 151 ALA A CA 1
ATOM 1157 C C . ALA A 1 151 ? -13.529 3.083 7.976 1.00 98.12 151 ALA A C 1
ATOM 1159 O O . ALA A 1 151 ? -14.055 3.523 9.005 1.00 98.12 151 ALA A O 1
ATOM 1160 N N . ALA A 1 152 ? -13.810 1.868 7.510 1.00 98.06 152 ALA A N 1
ATOM 1161 C CA . ALA A 1 152 ? -14.686 0.908 8.170 1.00 98.06 152 ALA A CA 1
ATOM 1162 C C . ALA A 1 152 ? -14.027 0.214 9.376 1.00 98.06 152 ALA A C 1
ATOM 1164 O O . ALA A 1 152 ? -14.710 -0.498 10.106 1.00 98.06 152 ALA A O 1
ATOM 1165 N N . ALA A 1 153 ? -12.721 0.411 9.595 1.00 96.81 153 ALA A N 1
ATOM 1166 C CA . ALA A 1 153 ? -11.907 -0.385 10.512 1.00 96.81 153 ALA A CA 1
ATOM 1167 C C . ALA A 1 153 ? -12.105 -1.898 10.297 1.00 96.81 153 ALA A C 1
ATOM 1169 O O . ALA A 1 153 ? -12.244 -2.667 11.250 1.00 96.81 153 ALA A O 1
ATOM 1170 N N . ALA A 1 154 ? -12.143 -2.313 9.028 1.00 97.50 154 ALA A N 1
ATOM 1171 C CA . ALA A 1 154 ? -12.502 -3.663 8.632 1.00 97.50 154 ALA A CA 1
ATOM 1172 C C . ALA A 1 154 ? -11.499 -4.695 9.169 1.00 97.50 154 ALA A C 1
ATOM 1174 O O . ALA A 1 154 ? -10.294 -4.633 8.905 1.00 97.50 154 ALA A O 1
ATOM 1175 N N . LYS A 1 155 ? -12.019 -5.685 9.897 1.00 96.94 155 LYS A N 1
ATOM 1176 C CA . LYS A 1 155 ? -11.307 -6.918 10.242 1.00 96.94 155 LYS A CA 1
ATOM 1177 C C . LYS A 1 155 ? -11.500 -7.902 9.096 1.00 96.94 155 LYS A C 1
ATOM 1179 O O . LYS A 1 155 ? -12.569 -8.488 8.953 1.00 96.94 155 LYS A O 1
ATOM 1184 N N . LEU A 1 156 ? -10.487 -8.024 8.249 1.00 96.88 156 LEU A N 1
ATOM 1185 C CA . LEU A 1 156 ? -10.552 -8.876 7.069 1.00 96.88 156 LEU A CA 1
ATOM 1186 C C . LEU A 1 156 ? -10.113 -10.300 7.433 1.00 96.88 156 LEU A C 1
ATOM 1188 O O . LEU A 1 156 ? -9.184 -10.469 8.230 1.00 96.88 156 LEU A O 1
ATOM 1192 N N . PRO A 1 157 ? -10.721 -11.341 6.837 1.00 97.19 157 PRO A N 1
ATOM 1193 C CA . PRO A 1 157 ? -10.185 -12.686 6.965 1.00 97.19 157 PRO A CA 1
ATOM 1194 C C . PRO A 1 157 ? -8.768 -12.724 6.376 1.00 97.19 157 PRO A C 1
ATOM 1196 O O . PRO A 1 157 ? -8.486 -12.085 5.359 1.00 97.19 157 PRO A O 1
ATOM 1199 N N . PHE A 1 158 ? -7.877 -13.488 7.014 1.00 96.75 158 PHE A N 1
ATOM 1200 C CA . PHE A 1 158 ? -6.454 -13.566 6.662 1.00 96.75 158 PHE A CA 1
ATOM 1201 C C . PHE A 1 158 ? -6.157 -13.679 5.151 1.00 96.75 158 PHE A C 1
ATOM 1203 O O . PHE A 1 158 ? -5.365 -12.865 4.671 1.00 96.75 158 PHE A O 1
ATOM 1210 N N . PRO A 1 159 ? -6.784 -14.594 4.376 1.00 97.62 159 PRO A N 1
ATOM 1211 C CA . PRO A 1 159 ? -6.488 -14.711 2.947 1.00 97.62 159 PRO A CA 1
ATOM 1212 C C . PRO A 1 159 ? -6.871 -13.462 2.147 1.00 97.62 159 PRO A C 1
ATOM 1214 O O . PRO A 1 159 ? -6.164 -13.102 1.214 1.00 97.62 159 PRO A O 1
ATOM 1217 N N . VAL A 1 160 ? -7.943 -12.760 2.527 1.00 97.31 160 VAL A N 1
ATOM 1218 C CA . VAL A 1 160 ? -8.372 -11.531 1.840 1.00 97.31 160 VAL A CA 1
ATOM 1219 C C . VAL A 1 160 ? -7.410 -10.388 2.141 1.00 97.31 160 VAL A C 1
ATOM 1221 O O . VAL A 1 160 ? -7.000 -9.678 1.229 1.00 97.31 160 VAL A O 1
ATOM 1224 N N . PHE A 1 161 ? -7.001 -10.232 3.404 1.00 97.75 161 PHE A N 1
ATOM 1225 C CA . PHE A 1 161 ? -6.017 -9.219 3.791 1.00 97.75 161 PHE A CA 1
ATOM 1226 C C . PHE A 1 161 ? -4.673 -9.426 3.085 1.00 97.75 161 PHE A C 1
ATOM 1228 O O . PHE A 1 161 ? -4.129 -8.494 2.493 1.00 97.75 161 PHE A O 1
ATOM 1235 N N . LEU A 1 162 ? -4.146 -10.652 3.129 1.00 97.62 162 LEU A N 1
ATOM 1236 C CA . LEU A 1 162 ? -2.857 -10.956 2.520 1.00 97.62 162 LEU A CA 1
ATOM 1237 C C . LEU A 1 162 ? -2.935 -10.901 0.989 1.00 97.62 162 LEU A C 1
ATOM 1239 O O . LEU A 1 162 ? -2.014 -10.394 0.353 1.00 97.62 162 LEU A O 1
ATOM 1243 N N . GLY A 1 163 ? -4.046 -11.355 0.405 1.00 97.19 163 GLY A N 1
ATOM 1244 C CA . GLY A 1 163 ? -4.315 -11.255 -1.029 1.00 97.19 163 GLY A CA 1
ATOM 1245 C C . GLY A 1 163 ? -4.360 -9.807 -1.514 1.00 97.19 163 GLY A C 1
ATOM 1246 O O . GLY A 1 163 ? -3.710 -9.487 -2.503 1.00 97.19 163 GLY A O 1
ATOM 1247 N N . LEU A 1 164 ? -5.033 -8.913 -0.780 1.00 96.75 164 LEU A N 1
ATOM 1248 C CA . LEU A 1 164 ? -5.053 -7.479 -1.083 1.00 96.75 164 LEU A CA 1
ATOM 1249 C C . LEU A 1 164 ? -3.640 -6.878 -1.057 1.00 96.75 164 LEU A C 1
ATOM 1251 O O . LEU A 1 164 ? -3.245 -6.199 -2.001 1.00 96.75 164 LEU A O 1
ATOM 1255 N N . GLY A 1 165 ? -2.860 -7.166 -0.010 1.00 97.56 165 GLY A N 1
ATOM 1256 C CA . GLY A 1 165 ? -1.479 -6.690 0.094 1.00 97.56 165 GLY A CA 1
ATOM 1257 C C . GLY A 1 165 ? -0.565 -7.231 -1.009 1.00 97.56 165 GLY A C 1
ATOM 1258 O O . GLY A 1 165 ? 0.261 -6.492 -1.539 1.00 97.56 165 GLY A O 1
ATOM 1259 N N . THR A 1 166 ? -0.753 -8.494 -1.396 1.00 98.06 166 THR A N 1
ATOM 1260 C CA . THR A 1 166 ? -0.020 -9.135 -2.500 1.00 98.06 166 THR A CA 1
ATOM 1261 C C . THR A 1 166 ? -0.379 -8.505 -3.843 1.00 98.06 166 THR A C 1
ATOM 1263 O O . THR A 1 166 ? 0.511 -8.216 -4.634 1.00 98.06 166 THR A O 1
ATOM 1266 N N . LEU A 1 167 ? -1.667 -8.257 -4.094 1.00 95.94 167 LEU A N 1
ATOM 1267 C CA . LEU A 1 167 ? -2.148 -7.626 -5.323 1.00 95.94 167 LEU A CA 1
ATOM 1268 C C . LEU A 1 167 ? -1.595 -6.205 -5.478 1.00 95.94 167 LEU A C 1
ATOM 1270 O O . LEU A 1 167 ? -1.096 -5.874 -6.551 1.00 95.94 167 LEU A O 1
ATOM 1274 N N . ILE A 1 168 ? -1.648 -5.398 -4.409 1.00 96.50 168 ILE A N 1
ATOM 1275 C CA . ILE A 1 168 ? -1.037 -4.060 -4.374 1.00 96.50 168 ILE A CA 1
ATOM 1276 C C . ILE A 1 168 ? 0.451 -4.178 -4.707 1.00 96.50 168 ILE A C 1
ATOM 1278 O O . ILE A 1 168 ? 0.924 -3.573 -5.659 1.00 96.50 168 ILE A O 1
ATOM 1282 N N . ALA A 1 169 ? 1.192 -5.008 -3.977 1.00 97.94 169 ALA A N 1
ATOM 1283 C CA . ALA A 1 169 ? 2.628 -5.143 -4.184 1.00 97.94 169 ALA A CA 1
ATOM 1284 C C . ALA A 1 169 ? 3.001 -5.620 -5.600 1.00 97.94 169 ALA A C 1
ATOM 1286 O O . ALA A 1 169 ? 3.900 -5.050 -6.207 1.00 97.94 169 ALA A O 1
ATOM 1287 N N . LEU A 1 170 ? 2.302 -6.610 -6.164 1.00 97.00 170 LEU A N 1
ATOM 1288 C CA . LEU A 1 170 ? 2.560 -7.087 -7.529 1.00 97.00 170 LEU A CA 1
ATOM 1289 C C . LEU A 1 170 ? 2.308 -5.995 -8.572 1.00 97.00 170 LEU A C 1
ATOM 1291 O O . LEU A 1 170 ? 3.142 -5.782 -9.447 1.00 97.00 170 LEU A O 1
ATOM 1295 N N . LEU A 1 171 ? 1.175 -5.297 -8.475 1.00 94.62 171 LEU A N 1
ATOM 1296 C CA . LEU A 1 171 ? 0.807 -4.245 -9.422 1.00 94.62 171 LEU A CA 1
ATOM 1297 C C . LEU A 1 171 ? 1.813 -3.090 -9.391 1.00 94.62 171 LEU A C 1
ATOM 1299 O O . LEU A 1 171 ? 2.273 -2.620 -10.428 1.00 94.62 171 LEU A O 1
ATOM 1303 N N . HIS A 1 172 ? 2.179 -2.665 -8.188 1.00 95.38 172 HIS A N 1
ATOM 1304 C CA . HIS A 1 172 ? 3.119 -1.576 -7.978 1.00 95.38 172 HIS A CA 1
ATOM 1305 C C . HIS A 1 172 ? 4.526 -1.980 -8.397 1.00 95.38 172 HIS A C 1
ATOM 1307 O O . HIS A 1 172 ? 5.199 -1.233 -9.093 1.00 95.38 172 HIS A O 1
ATOM 1313 N N . GLY A 1 173 ? 4.971 -3.187 -8.046 1.00 96.56 173 GLY A N 1
ATOM 1314 C CA . GLY A 1 173 ? 6.248 -3.729 -8.502 1.00 96.56 173 GLY A CA 1
ATOM 1315 C C . GLY A 1 173 ? 6.326 -3.758 -10.025 1.00 96.56 173 GLY A C 1
ATOM 1316 O O . GLY A 1 173 ? 7.319 -3.326 -10.603 1.00 96.56 173 GLY A O 1
ATOM 1317 N N . TYR A 1 174 ? 5.245 -4.188 -10.677 1.00 95.75 174 TYR A N 1
ATOM 1318 C CA . TYR A 1 174 ? 5.137 -4.203 -12.130 1.00 95.75 174 TYR A CA 1
ATOM 1319 C C . TYR A 1 174 ? 5.277 -2.800 -12.732 1.00 95.75 174 TYR A C 1
ATOM 1321 O O . TYR A 1 174 ? 6.139 -2.606 -13.588 1.00 95.75 174 TYR A O 1
ATOM 1329 N N . HIS A 1 175 ? 4.512 -1.813 -12.251 1.00 93.88 175 HIS A N 1
ATOM 1330 C CA . HIS A 1 175 ? 4.619 -0.424 -12.719 1.00 93.88 175 HIS A CA 1
ATOM 1331 C C . HIS A 1 175 ? 5.998 0.189 -12.446 1.00 93.88 175 HIS A C 1
ATOM 1333 O O . HIS A 1 175 ? 6.583 0.786 -13.343 1.00 93.88 175 HIS A O 1
ATOM 1339 N N . ASN A 1 176 ? 6.554 -0.024 -11.252 1.00 94.88 176 ASN A N 1
ATOM 1340 C CA . ASN A 1 176 ? 7.894 0.440 -10.899 1.00 94.88 176 ASN A CA 1
ATOM 1341 C C . ASN A 1 176 ? 8.955 -0.166 -11.825 1.00 94.88 176 ASN A C 1
ATOM 1343 O O . ASN A 1 176 ? 9.864 0.529 -12.263 1.00 94.88 176 ASN A O 1
ATOM 1347 N N . GLY A 1 177 ? 8.831 -1.446 -12.186 1.00 94.81 177 GLY A N 1
ATOM 1348 C CA . GLY A 1 177 ? 9.775 -2.072 -13.107 1.00 94.81 177 GLY A CA 1
ATOM 1349 C C . GLY A 1 177 ? 9.647 -1.603 -14.561 1.00 94.81 177 GLY A C 1
ATOM 1350 O O . GLY A 1 177 ? 10.643 -1.610 -15.278 1.00 94.81 177 GLY A O 1
ATOM 1351 N N . GLN A 1 178 ? 8.478 -1.111 -14.989 1.00 93.31 178 GLN A N 1
ATOM 1352 C CA . GLN A 1 178 ? 8.317 -0.470 -16.308 1.00 93.31 178 GLN A CA 1
ATOM 1353 C C . GLN A 1 178 ? 9.096 0.854 -16.425 1.00 93.31 178 GLN A C 1
ATOM 1355 O O . GLN A 1 178 ? 9.285 1.357 -17.529 1.00 93.31 178 GLN A O 1
ATOM 1360 N N . ALA A 1 179 ? 9.567 1.414 -15.308 1.00 91.88 179 ALA A N 1
ATOM 1361 C CA . ALA A 1 179 ? 10.408 2.606 -15.296 1.00 91.88 179 ALA A CA 1
ATOM 1362 C C . ALA A 1 179 ? 11.869 2.344 -15.687 1.00 91.88 179 ALA A C 1
ATOM 1364 O O . ALA A 1 179 ? 12.593 3.289 -16.001 1.00 91.88 179 ALA A O 1
ATOM 1365 N N . MET A 1 180 ? 12.317 1.086 -15.620 1.00 93.44 180 MET A N 1
ATOM 1366 C CA . MET A 1 180 ? 13.696 0.716 -15.929 1.00 93.44 180 MET A CA 1
ATOM 1367 C C . MET A 1 180 ? 13.979 0.921 -17.421 1.00 93.44 180 MET A C 1
ATOM 1369 O O . MET A 1 180 ? 13.207 0.492 -18.280 1.00 93.44 180 MET A O 1
ATOM 1373 N N . THR A 1 181 ? 15.110 1.547 -17.740 1.00 91.38 181 THR A N 1
ATOM 1374 C CA . THR A 1 181 ? 15.591 1.691 -19.120 1.00 91.38 181 THR A CA 1
ATOM 1375 C C . THR A 1 181 ? 16.562 0.559 -19.468 1.00 91.38 181 THR A C 1
ATOM 1377 O O . THR A 1 181 ? 16.842 -0.320 -18.652 1.00 91.38 181 THR A O 1
ATOM 1380 N N . GLN A 1 182 ? 17.079 0.549 -20.702 1.00 87.62 182 GLN A N 1
ATOM 1381 C CA . GLN A 1 182 ? 18.068 -0.452 -21.125 1.00 87.62 182 GLN A CA 1
ATOM 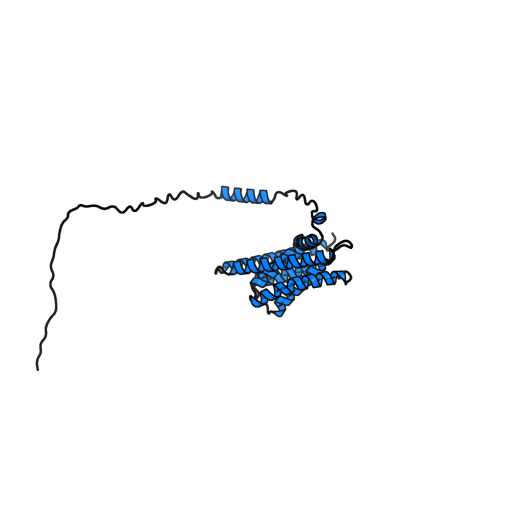1382 C C . GLN A 1 182 ? 19.379 -0.366 -20.327 1.00 87.62 182 GLN A C 1
ATOM 1384 O O . GLN A 1 182 ? 20.028 -1.391 -20.137 1.00 87.62 182 GLN A O 1
ATOM 1389 N N . ASP A 1 183 ? 19.723 0.824 -19.828 1.00 89.88 183 ASP A N 1
ATOM 1390 C CA . ASP A 1 183 ? 20.972 1.083 -19.104 1.00 89.88 183 ASP A CA 1
ATOM 1391 C C . ASP A 1 183 ? 20.836 0.913 -17.580 1.00 89.88 183 ASP A C 1
ATOM 1393 O O . ASP A 1 183 ? 21.832 0.979 -16.866 1.00 89.88 183 ASP A O 1
ATOM 1397 N N . THR A 1 184 ? 19.619 0.694 -17.065 1.00 92.38 184 THR A N 1
ATOM 1398 C CA . THR A 1 184 ? 19.374 0.494 -15.630 1.00 92.38 184 THR A CA 1
ATOM 1399 C C . THR A 1 184 ? 19.886 -0.874 -15.168 1.00 92.38 184 THR A C 1
ATOM 1401 O O . THR A 1 184 ? 19.459 -1.912 -15.688 1.00 92.38 184 THR A O 1
ATOM 1404 N N . ASP A 1 185 ? 20.709 -0.911 -14.116 1.00 94.75 185 ASP A N 1
ATOM 1405 C CA . ASP A 1 185 ? 20.984 -2.136 -13.364 1.00 94.75 185 ASP A CA 1
ATOM 1406 C C . ASP A 1 185 ? 19.700 -2.603 -12.666 1.00 94.75 185 ASP A C 1
ATOM 1408 O O . ASP A 1 185 ? 19.284 -2.112 -11.609 1.00 94.75 185 ASP A O 1
ATOM 1412 N N . ARG A 1 186 ? 19.059 -3.588 -13.295 1.00 95.50 186 ARG A N 1
ATOM 1413 C CA . ARG A 1 186 ? 17.770 -4.139 -12.867 1.00 95.50 186 ARG A CA 1
ATOM 1414 C C . ARG A 1 186 ? 17.830 -4.715 -11.460 1.00 95.50 186 ARG A C 1
ATOM 1416 O O . ARG A 1 186 ? 16.861 -4.591 -10.716 1.00 95.50 186 ARG A O 1
ATOM 1423 N N . LEU A 1 187 ? 18.938 -5.355 -11.084 1.00 96.50 187 LEU A N 1
ATOM 1424 C CA . LEU A 1 187 ? 19.052 -5.979 -9.769 1.00 96.50 187 LEU A CA 1
ATOM 1425 C C . LEU A 1 187 ? 19.084 -4.901 -8.689 1.00 96.50 187 LEU A C 1
ATOM 1427 O O . LEU A 1 187 ? 18.331 -4.992 -7.718 1.00 96.50 187 LEU A O 1
ATOM 1431 N N . LEU A 1 188 ? 19.915 -3.872 -8.873 1.00 96.69 188 LEU A N 1
ATOM 1432 C CA . LEU A 1 188 ? 20.016 -2.763 -7.927 1.00 96.69 188 LEU A CA 1
ATOM 1433 C C . LEU A 1 188 ? 18.691 -2.008 -7.818 1.00 96.69 188 LEU A C 1
ATOM 1435 O O . LEU A 1 188 ? 18.210 -1.802 -6.702 1.00 96.69 188 LEU A O 1
ATOM 1439 N N . PHE A 1 189 ? 18.065 -1.671 -8.947 1.00 97.12 189 PHE A N 1
ATOM 1440 C CA . PHE A 1 189 ? 16.784 -0.966 -8.967 1.00 97.12 189 PHE A CA 1
ATOM 1441 C C . PHE A 1 189 ? 15.678 -1.753 -8.253 1.00 97.12 189 PHE A C 1
ATOM 1443 O O . PHE A 1 189 ? 15.025 -1.230 -7.348 1.00 97.12 189 PHE A O 1
ATOM 1450 N N . ILE A 1 190 ? 15.502 -3.038 -8.583 1.00 98.00 190 ILE A N 1
ATOM 1451 C CA . ILE A 1 190 ? 14.480 -3.892 -7.958 1.00 98.00 190 ILE A CA 1
ATOM 1452 C C . ILE A 1 190 ? 14.743 -4.057 -6.455 1.00 98.00 190 ILE A C 1
ATOM 1454 O O . ILE A 1 190 ? 13.803 -3.992 -5.658 1.00 98.00 190 ILE A O 1
ATOM 1458 N N . CYS A 1 191 ? 16.006 -4.213 -6.043 1.00 98.19 191 CYS A N 1
ATOM 1459 C CA . CYS A 1 191 ? 16.369 -4.233 -4.624 1.00 98.19 191 CYS A CA 1
ATOM 1460 C C . CYS A 1 191 ? 15.990 -2.922 -3.922 1.00 98.19 191 CYS A C 1
ATOM 1462 O O . CYS A 1 191 ? 15.494 -2.963 -2.797 1.00 98.19 191 CYS A O 1
ATOM 1464 N N . GLY A 1 192 ? 16.180 -1.776 -4.582 1.00 97.88 192 GLY A N 1
ATOM 1465 C CA . GLY A 1 192 ? 15.780 -0.463 -4.079 1.00 97.88 192 GLY A CA 1
ATOM 1466 C C . GLY A 1 192 ? 14.272 -0.352 -3.855 1.00 97.88 192 GLY A C 1
ATOM 1467 O O . GLY A 1 192 ? 13.840 0.002 -2.755 1.00 97.88 192 GLY A O 1
ATOM 1468 N N . VAL A 1 193 ? 13.473 -0.747 -4.853 1.00 98.06 193 VAL A N 1
ATOM 1469 C CA . VAL A 1 193 ? 11.998 -0.773 -4.775 1.00 98.06 193 VAL A CA 1
ATOM 1470 C C . VAL A 1 193 ? 11.523 -1.684 -3.637 1.00 98.06 193 VAL A C 1
ATOM 1472 O O . VAL A 1 193 ? 10.671 -1.308 -2.829 1.00 98.06 193 VAL A O 1
ATOM 1475 N N . ALA A 1 194 ? 12.094 -2.884 -3.528 1.00 98.44 194 ALA A N 1
ATOM 1476 C CA . ALA A 1 194 ? 11.735 -3.837 -2.482 1.00 98.44 194 ALA A CA 1
ATOM 1477 C C . ALA A 1 194 ? 12.122 -3.333 -1.082 1.00 98.44 194 ALA A C 1
ATOM 1479 O O . ALA A 1 194 ? 11.333 -3.451 -0.140 1.00 98.44 194 ALA A O 1
ATOM 1480 N N . ALA A 1 195 ? 13.313 -2.741 -0.944 1.00 98.50 195 ALA A N 1
ATOM 1481 C CA . ALA A 1 195 ? 13.804 -2.193 0.314 1.00 98.50 195 ALA A CA 1
ATOM 1482 C C . ALA A 1 195 ? 12.930 -1.033 0.797 1.00 98.50 195 ALA A C 1
ATOM 1484 O O . ALA A 1 195 ? 12.502 -1.035 1.954 1.00 98.50 195 ALA A O 1
ATOM 1485 N N . VAL A 1 196 ? 12.612 -0.073 -0.079 1.00 98.31 196 VAL A N 1
ATOM 1486 C CA . VAL A 1 196 ? 11.759 1.062 0.296 1.00 98.31 196 VAL A CA 1
ATOM 1487 C C . VAL A 1 196 ? 10.344 0.606 0.634 1.00 98.31 196 VAL A C 1
ATOM 1489 O O . VAL A 1 196 ? 9.801 1.048 1.644 1.00 98.31 196 VAL A O 1
ATOM 1492 N N . GLY A 1 197 ? 9.776 -0.342 -0.118 1.00 98.25 197 GLY A N 1
ATOM 1493 C CA . GLY A 1 197 ? 8.462 -0.914 0.180 1.00 98.25 197 GLY A CA 1
ATOM 1494 C C . GLY A 1 197 ? 8.412 -1.625 1.529 1.00 98.25 197 GLY A C 1
ATOM 1495 O O . GLY A 1 197 ? 7.500 -1.384 2.324 1.00 98.25 197 GLY A O 1
ATOM 1496 N N . TYR A 1 198 ? 9.424 -2.444 1.836 1.00 98.50 198 TYR A N 1
ATOM 1497 C CA . TYR A 1 198 ? 9.561 -3.087 3.144 1.00 98.50 198 TYR A CA 1
ATOM 1498 C C . TYR A 1 198 ? 9.649 -2.061 4.277 1.00 98.50 198 TYR A C 1
ATOM 1500 O O . TYR A 1 198 ? 8.893 -2.149 5.249 1.00 98.50 198 TYR A O 1
ATOM 1508 N N . VAL A 1 199 ? 10.553 -1.082 4.158 1.00 98.50 199 VAL A N 1
ATOM 1509 C CA . VAL A 1 199 ? 10.769 -0.051 5.183 1.00 98.50 199 VAL A CA 1
ATOM 1510 C C . VAL A 1 199 ? 9.504 0.773 5.385 1.00 98.50 199 VAL A C 1
ATOM 1512 O O . VAL A 1 199 ? 9.083 0.958 6.526 1.00 98.50 199 VAL A O 1
ATOM 1515 N N . PHE A 1 200 ? 8.866 1.217 4.303 1.00 98.44 200 PHE A N 1
ATOM 1516 C CA . PHE A 1 200 ? 7.659 2.034 4.345 1.00 98.44 200 PHE A CA 1
ATOM 1517 C C . PHE A 1 200 ? 6.521 1.299 5.059 1.00 98.44 200 PHE A C 1
ATOM 1519 O O . PHE A 1 200 ? 6.009 1.779 6.074 1.00 98.44 200 PHE A O 1
ATOM 1526 N N . VAL A 1 201 ? 6.153 0.102 4.590 1.00 98.12 201 VAL A N 1
ATOM 1527 C CA . VAL A 1 201 ? 5.041 -0.659 5.180 1.00 98.12 201 VAL A CA 1
ATOM 1528 C C . VAL A 1 201 ? 5.344 -1.028 6.629 1.00 98.12 201 VAL A C 1
ATOM 1530 O O . VAL A 1 201 ? 4.469 -0.884 7.485 1.00 98.12 201 VAL A O 1
ATOM 1533 N N . THR A 1 202 ? 6.576 -1.434 6.943 1.00 98.12 202 THR A N 1
ATOM 1534 C CA . THR A 1 202 ? 6.982 -1.755 8.320 1.00 98.12 202 THR A CA 1
ATOM 1535 C C . THR A 1 202 ? 6.866 -0.539 9.235 1.00 98.12 202 THR A C 1
ATOM 1537 O O . THR A 1 202 ? 6.227 -0.622 10.287 1.00 98.12 202 THR A O 1
ATOM 1540 N N . LEU A 1 203 ? 7.438 0.597 8.832 1.00 98.38 203 LEU A N 1
ATOM 1541 C CA . LEU A 1 203 ? 7.479 1.816 9.634 1.00 98.38 203 LEU A CA 1
ATOM 1542 C C . LEU A 1 203 ? 6.075 2.364 9.888 1.00 98.38 203 LEU A C 1
ATOM 1544 O O . LEU A 1 203 ? 5.718 2.622 11.038 1.00 98.38 203 LEU A O 1
ATOM 1548 N N . PHE A 1 204 ? 5.255 2.500 8.846 1.00 98.12 204 PHE A N 1
ATOM 1549 C CA . PHE A 1 204 ? 3.905 3.046 8.991 1.00 98.12 204 PHE A CA 1
ATOM 1550 C C . PHE A 1 204 ? 2.966 2.092 9.730 1.00 98.12 204 PHE A C 1
ATOM 1552 O O . PHE A 1 204 ? 2.151 2.549 10.534 1.00 98.12 204 PHE A O 1
ATOM 1559 N N . THR A 1 205 ? 3.122 0.775 9.559 1.00 98.06 205 THR A N 1
ATOM 1560 C CA . THR A 1 205 ? 2.366 -0.207 10.351 1.00 98.06 205 THR A CA 1
ATOM 1561 C C . THR A 1 205 ? 2.752 -0.106 11.827 1.00 98.06 205 THR A C 1
ATOM 1563 O O . THR A 1 205 ? 1.877 -0.030 12.690 1.00 98.06 205 THR A O 1
ATOM 1566 N N . ALA A 1 206 ? 4.050 -0.048 12.141 1.00 96.94 206 ALA A N 1
ATOM 1567 C CA . ALA A 1 206 ? 4.542 0.089 13.512 1.00 96.94 206 ALA A CA 1
ATOM 1568 C C . ALA A 1 206 ? 4.108 1.415 14.156 1.00 96.94 206 ALA A C 1
ATOM 1570 O O . ALA A 1 206 ? 3.684 1.430 15.318 1.00 96.94 206 ALA A O 1
ATOM 1571 N N . LEU A 1 207 ? 4.151 2.515 13.399 1.00 97.31 207 LEU A N 1
ATOM 1572 C CA . LEU A 1 207 ? 3.688 3.827 13.841 1.00 97.31 207 LEU A CA 1
ATOM 1573 C C . LEU A 1 207 ? 2.190 3.802 14.148 1.00 97.31 207 LEU A C 1
ATOM 1575 O O . LEU A 1 207 ? 1.779 4.250 15.217 1.00 97.31 207 LEU A O 1
ATOM 1579 N N . ALA A 1 208 ? 1.379 3.221 13.263 1.00 96.44 208 ALA A N 1
ATOM 1580 C CA . ALA A 1 208 ? -0.058 3.097 13.465 1.00 96.44 208 ALA A CA 1
ATOM 1581 C C . ALA A 1 208 ? -0.393 2.194 14.668 1.00 96.44 208 ALA A C 1
ATOM 1583 O O . ALA A 1 208 ? -1.231 2.562 15.490 1.00 96.44 208 ALA A O 1
ATOM 1584 N N . ILE A 1 209 ? 0.306 1.067 14.855 1.00 95.38 209 ILE A N 1
ATOM 1585 C CA . ILE A 1 209 ? 0.153 0.206 16.044 1.00 95.38 209 ILE A CA 1
ATOM 1586 C C . ILE A 1 209 ? 0.493 0.982 17.326 1.00 95.38 209 ILE A C 1
ATOM 1588 O O . ILE A 1 209 ? -0.304 1.000 18.268 1.00 95.38 209 ILE A O 1
ATOM 1592 N N . SER A 1 210 ? 1.630 1.677 17.359 1.00 95.06 210 SER A N 1
ATOM 1593 C CA . SER A 1 210 ? 2.057 2.501 18.504 1.00 95.06 210 SER A CA 1
ATOM 1594 C C . SER A 1 210 ? 1.052 3.630 18.785 1.00 95.06 210 SER A C 1
ATOM 1596 O O . SER A 1 210 ? 0.672 3.918 19.930 1.00 95.06 210 SER A O 1
ATOM 1598 N N . PHE A 1 211 ? 0.509 4.222 17.722 1.00 94.62 211 PHE A N 1
ATOM 1599 C CA . PHE A 1 211 ? -0.571 5.196 17.785 1.00 94.62 211 PHE A CA 1
ATOM 1600 C C . PHE A 1 211 ? -1.916 4.602 18.238 1.00 94.62 211 PHE A C 1
ATOM 1602 O O . PHE A 1 211 ? -2.807 5.347 18.629 1.00 94.62 211 PHE A O 1
ATOM 1609 N N . ARG A 1 212 ? -2.093 3.285 18.348 1.00 92.00 212 ARG A N 1
ATOM 1610 C CA . ARG A 1 212 ? -3.311 2.693 18.941 1.00 92.00 212 ARG A CA 1
ATOM 1611 C C . ARG A 1 212 ? -3.181 2.344 20.424 1.00 92.00 212 ARG A C 1
ATOM 1613 O O . ARG A 1 212 ? -4.171 2.432 21.138 1.00 92.00 212 ARG A O 1
ATOM 1620 N N . GLN A 1 213 ? -1.977 2.061 20.922 1.00 88.50 213 GLN A N 1
ATOM 1621 C CA . GLN A 1 213 ? -1.751 1.527 22.283 1.00 88.50 213 GLN A CA 1
ATOM 1622 C C . GLN A 1 213 ? -2.119 2.453 23.468 1.00 88.50 213 GLN A C 1
ATOM 1624 O O . GLN A 1 213 ? -2.350 1.990 24.574 1.00 88.50 213 GLN A O 1
ATOM 1629 N N . GLY A 1 214 ? -2.226 3.758 23.256 1.00 82.69 214 GLY A N 1
ATOM 1630 C CA . GLY A 1 214 ? -2.500 4.805 24.250 1.00 82.69 214 GLY A CA 1
ATOM 1631 C C . GLY A 1 214 ? -3.953 4.907 24.732 1.00 82.69 214 GLY A C 1
ATOM 1632 O O . GLY A 1 214 ? -4.366 5.985 25.154 1.00 82.69 214 GLY A O 1
ATOM 1633 N N . GLY A 1 215 ? -4.734 3.828 24.625 1.00 76.50 215 GLY A N 1
ATOM 1634 C CA . GLY A 1 215 ? -5.982 3.607 25.373 1.00 76.50 215 GLY A CA 1
ATOM 1635 C C . GLY A 1 215 ? -7.183 4.514 25.078 1.00 76.50 215 GLY A C 1
ATOM 1636 O O . GLY A 1 215 ? -8.197 4.392 25.754 1.00 76.50 215 GLY A O 1
ATOM 1637 N N . ARG A 1 216 ? -7.108 5.429 24.103 1.00 87.31 216 ARG A N 1
ATOM 1638 C CA . ARG A 1 216 ? -8.197 6.375 23.797 1.00 87.31 216 ARG A CA 1
ATOM 1639 C C . ARG A 1 216 ? -8.906 6.032 22.487 1.00 87.31 216 ARG A C 1
ATOM 1641 O O . ARG A 1 216 ? -8.254 5.916 21.450 1.00 87.31 216 ARG A O 1
ATOM 1648 N N . GLU A 1 217 ? -10.237 5.979 22.514 1.00 88.75 217 GLU A N 1
ATOM 1649 C CA . GLU A 1 217 ? -11.085 5.631 21.358 1.00 88.75 217 GLU A CA 1
ATOM 1650 C C . GLU A 1 217 ? -10.894 6.564 20.151 1.00 88.75 217 GLU A C 1
ATOM 1652 O O . GLU A 1 217 ? -10.905 6.108 19.005 1.00 88.75 217 GLU A O 1
ATOM 1657 N 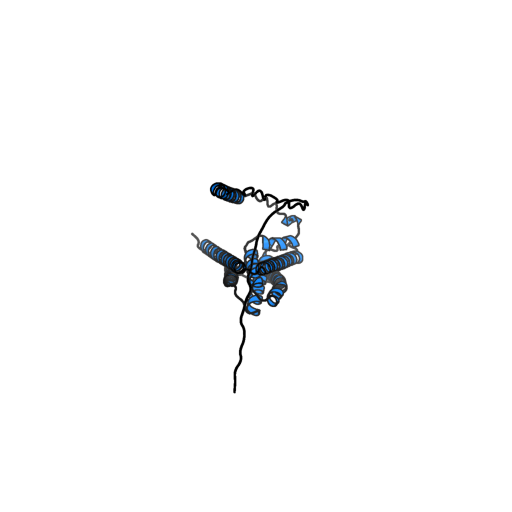N . TRP A 1 218 ? -10.612 7.854 20.387 1.00 94.38 218 TRP A N 1
ATOM 1658 C CA . TRP A 1 218 ? -10.365 8.823 19.311 1.00 94.38 218 TRP A CA 1
ATOM 1659 C C . TRP A 1 218 ? -9.187 8.433 18.409 1.00 94.38 218 TRP A C 1
ATOM 1661 O O . TRP A 1 218 ? -9.165 8.825 17.247 1.00 94.38 218 TRP A O 1
ATOM 1671 N N . ARG A 1 219 ? -8.223 7.641 18.904 1.00 94.75 219 ARG A N 1
ATOM 1672 C CA . ARG A 1 219 ? -7.077 7.183 18.101 1.00 94.75 219 ARG A CA 1
ATOM 1673 C C . ARG A 1 219 ? -7.531 6.254 16.977 1.00 94.75 219 ARG A C 1
ATOM 1675 O O . ARG A 1 219 ? -7.046 6.365 15.857 1.00 94.75 219 ARG A O 1
ATOM 1682 N N . LEU A 1 220 ? -8.501 5.377 17.241 1.00 93.56 220 LEU A N 1
ATOM 1683 C CA . LEU A 1 220 ? -9.090 4.553 16.186 1.00 93.56 220 LEU A CA 1
ATOM 1684 C C . LEU A 1 220 ? -9.913 5.410 15.218 1.00 93.56 220 LEU A C 1
ATOM 1686 O O . LEU A 1 220 ? -9.834 5.203 14.013 1.00 93.56 220 LEU A O 1
ATOM 1690 N N . ILE A 1 221 ? -10.656 6.396 15.728 1.00 95.81 221 ILE A N 1
ATOM 1691 C CA . ILE A 1 221 ? -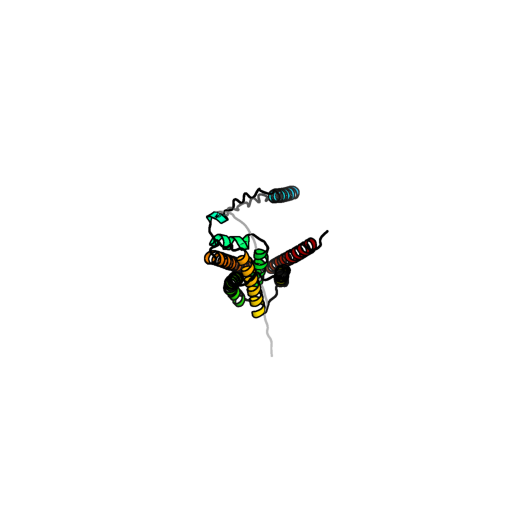11.418 7.333 14.887 1.00 95.81 221 ILE A CA 1
ATOM 1692 C C . ILE A 1 221 ? -10.480 8.114 13.957 1.00 95.81 221 ILE A C 1
ATOM 1694 O O . ILE A 1 221 ? -10.783 8.251 12.778 1.00 95.81 221 ILE A O 1
ATOM 1698 N N . ALA A 1 222 ? -9.318 8.554 14.444 1.00 96.06 222 ALA A N 1
ATOM 1699 C CA . ALA A 1 222 ? -8.317 9.243 13.634 1.00 96.06 222 ALA A CA 1
ATOM 1700 C C . ALA A 1 222 ? -7.772 8.357 12.500 1.00 96.06 222 ALA A C 1
ATOM 1702 O O . ALA A 1 222 ? -7.670 8.823 11.370 1.00 96.06 222 ALA A O 1
ATOM 1703 N N . LEU A 1 223 ? -7.500 7.071 12.763 1.00 96.38 223 LEU A N 1
ATOM 1704 C CA . LEU A 1 223 ? -7.096 6.123 11.713 1.00 96.38 223 LEU A CA 1
ATOM 1705 C C . LEU A 1 223 ? -8.221 5.842 10.707 1.00 96.38 223 LEU A C 1
ATOM 1707 O O . LEU A 1 223 ? -7.972 5.681 9.517 1.00 96.38 223 LEU A O 1
ATOM 1711 N N . ARG A 1 224 ? -9.478 5.804 11.158 1.00 97.50 224 ARG A N 1
ATOM 1712 C CA . ARG A 1 224 ? -10.632 5.674 10.255 1.00 97.50 224 ARG A CA 1
ATOM 1713 C C . ARG A 1 224 ? -10.797 6.918 9.379 1.00 97.50 224 ARG A C 1
ATOM 1715 O O . ARG A 1 224 ? -11.069 6.793 8.189 1.00 97.50 224 ARG A O 1
ATOM 1722 N N . ALA A 1 225 ? -10.592 8.105 9.949 1.00 97.75 225 ALA A N 1
ATOM 1723 C CA . ALA A 1 225 ? -10.630 9.367 9.218 1.00 97.75 225 ALA A CA 1
ATOM 1724 C C . ALA A 1 225 ? -9.511 9.458 8.168 1.00 97.75 225 ALA A C 1
ATOM 1726 O O . ALA A 1 225 ? -9.764 9.894 7.050 1.00 97.75 225 ALA A O 1
ATOM 1727 N N . SER A 1 226 ? -8.298 8.975 8.460 1.00 97.19 226 SER A N 1
ATOM 1728 C CA . SER A 1 226 ? -7.252 8.913 7.432 1.00 97.19 226 SER A CA 1
ATOM 1729 C C . SER A 1 226 ? -7.613 7.945 6.300 1.00 97.19 226 SER A C 1
ATOM 1731 O O . SER A 1 226 ? -7.338 8.241 5.141 1.00 97.19 226 SER A O 1
ATOM 1733 N N . GLY A 1 227 ? -8.300 6.835 6.598 1.00 97.62 227 GLY A N 1
ATOM 1734 C CA . GLY A 1 227 ? -8.862 5.944 5.577 1.00 97.62 227 GLY A CA 1
ATOM 1735 C C . GLY A 1 227 ? -9.878 6.624 4.656 1.00 97.62 227 GLY A C 1
ATOM 1736 O O . GLY A 1 227 ? -9.819 6.445 3.439 1.00 97.62 227 GLY A O 1
ATOM 1737 N N . SER A 1 228 ? -10.780 7.448 5.204 1.00 97.88 228 SER A N 1
ATOM 1738 C CA . SER A 1 228 ? -11.761 8.169 4.382 1.00 97.88 228 SER A CA 1
ATOM 1739 C C . SER A 1 228 ? -11.107 9.231 3.500 1.00 97.88 228 SER A C 1
ATOM 1741 O O . SER A 1 228 ? -11.538 9.414 2.363 1.00 97.88 228 SER A O 1
ATOM 1743 N N . TRP A 1 229 ? -10.034 9.876 3.966 1.00 97.44 229 TRP A N 1
ATOM 1744 C CA . TRP A 1 229 ? -9.237 10.782 3.135 1.00 97.44 229 TRP A CA 1
ATOM 1745 C C . TRP A 1 229 ? -8.549 10.050 1.988 1.00 97.44 229 TRP A C 1
ATOM 1747 O O . TRP A 1 229 ? -8.604 10.528 0.860 1.00 97.44 229 TRP A O 1
ATOM 1757 N N . VAL A 1 230 ? -7.975 8.868 2.236 1.00 96.88 230 VAL A N 1
ATOM 1758 C CA . VAL A 1 230 ? -7.403 8.045 1.158 1.00 96.88 230 VAL A CA 1
ATOM 1759 C C . VAL A 1 230 ? -8.471 7.669 0.128 1.00 96.88 230 VAL A C 1
ATOM 1761 O O . VAL A 1 230 ? -8.252 7.830 -1.072 1.00 96.88 230 VAL A O 1
ATOM 1764 N N . ALA A 1 231 ? -9.647 7.223 0.578 1.00 97.12 231 ALA A N 1
ATOM 1765 C CA . ALA A 1 231 ? -10.746 6.900 -0.327 1.00 97.12 231 ALA A CA 1
ATOM 1766 C C . ALA A 1 231 ? -11.192 8.123 -1.148 1.00 97.12 231 ALA A C 1
ATOM 1768 O O . ALA A 1 231 ? -11.399 8.010 -2.354 1.00 97.12 231 ALA A O 1
ATOM 1769 N N . ALA A 1 232 ? -11.283 9.299 -0.520 1.00 96.31 232 ALA A N 1
ATOM 1770 C CA . ALA A 1 232 ? -11.622 10.545 -1.201 1.00 96.31 232 ALA A CA 1
ATOM 1771 C C . ALA A 1 232 ? -10.579 10.930 -2.261 1.00 96.31 232 ALA A C 1
ATOM 1773 O O . ALA A 1 232 ? -10.966 11.292 -3.369 1.00 96.31 232 ALA A O 1
ATOM 1774 N N . VAL A 1 233 ? -9.279 10.797 -1.967 1.00 92.94 233 VAL A N 1
ATOM 1775 C CA . VAL A 1 233 ? -8.203 11.016 -2.952 1.00 92.94 233 VAL A CA 1
ATOM 1776 C C . VAL A 1 233 ? -8.382 10.091 -4.154 1.00 92.94 233 VAL A C 1
ATOM 1778 O O . VAL A 1 233 ? -8.348 10.563 -5.287 1.00 92.94 233 VAL A O 1
ATOM 1781 N N . GLY A 1 234 ? -8.654 8.803 -3.924 1.00 92.56 234 GLY A N 1
ATOM 1782 C CA . GLY A 1 234 ? -8.933 7.852 -5.001 1.00 92.56 234 GLY A CA 1
ATOM 1783 C C . GLY A 1 234 ? -10.128 8.272 -5.865 1.00 92.56 234 GLY A C 1
ATOM 1784 O O . GLY A 1 234 ? -10.018 8.310 -7.087 1.00 92.56 234 GLY A O 1
ATOM 1785 N N . VAL A 1 235 ? -11.247 8.672 -5.250 1.00 93.69 235 VAL A N 1
ATOM 1786 C CA . VAL A 1 235 ? -12.444 9.144 -5.975 1.00 93.69 235 VAL A CA 1
ATOM 1787 C C . VAL A 1 235 ? -12.166 10.421 -6.776 1.00 93.69 235 VAL A C 1
ATOM 1789 O O . VAL A 1 235 ? -12.592 10.522 -7.926 1.00 93.69 235 VAL A O 1
ATOM 1792 N N . ILE A 1 236 ? -11.428 11.379 -6.207 1.00 92.38 236 ILE A N 1
ATOM 1793 C CA . ILE A 1 236 ? -11.035 12.617 -6.900 1.00 92.38 236 ILE A CA 1
ATOM 1794 C C . ILE A 1 236 ? -10.174 12.292 -8.125 1.00 92.38 236 ILE A C 1
ATOM 1796 O O . ILE A 1 236 ? -10.428 12.826 -9.204 1.00 92.38 236 ILE A O 1
ATOM 1800 N N . MET A 1 237 ? -9.200 11.388 -7.985 1.00 88.94 237 MET A N 1
ATOM 1801 C CA . MET A 1 237 ? -8.332 10.972 -9.090 1.00 88.94 237 MET A CA 1
ATOM 1802 C C . MET A 1 237 ? -9.109 10.253 -10.197 1.00 88.94 237 MET A C 1
ATOM 1804 O O . MET A 1 237 ? -8.863 10.512 -11.373 1.00 88.94 237 MET A O 1
ATOM 1808 N N . ILE A 1 238 ? -10.103 9.425 -9.846 1.00 88.69 238 ILE A N 1
ATOM 1809 C CA . ILE A 1 238 ? -11.004 8.798 -10.832 1.00 88.69 238 ILE A CA 1
ATOM 1810 C C . ILE A 1 238 ? -11.769 9.879 -11.597 1.00 88.69 238 ILE A C 1
ATOM 1812 O O . ILE A 1 238 ? -11.797 9.868 -12.827 1.00 88.69 238 ILE A O 1
ATOM 1816 N N . GLY A 1 239 ? -12.362 10.840 -10.884 1.00 86.94 239 GLY A N 1
ATOM 1817 C CA . GLY A 1 239 ? -13.095 11.945 -11.503 1.00 86.94 239 GLY A CA 1
ATOM 1818 C C . GLY A 1 239 ? -12.224 12.775 -12.450 1.00 86.94 239 GLY A C 1
ATOM 1819 O O . GLY A 1 239 ? -12.670 13.140 -13.539 1.00 86.94 239 GLY A O 1
ATOM 1820 N N . LEU A 1 240 ? -10.966 13.027 -12.074 1.00 86.56 240 LEU A N 1
ATOM 1821 C CA . LEU A 1 240 ? -10.017 13.757 -12.912 1.00 86.56 240 LEU A CA 1
ATOM 1822 C C . LEU A 1 240 ? -9.662 12.979 -14.187 1.00 86.56 240 LEU A C 1
ATOM 1824 O O . LEU A 1 240 ? -9.681 13.570 -15.266 1.00 86.56 240 LEU A O 1
ATOM 1828 N N . GLN A 1 241 ? -9.417 11.668 -14.083 1.00 84.81 241 GLN A N 1
ATOM 1829 C CA . GLN A 1 241 ? -9.144 10.816 -15.248 1.00 84.81 241 GLN A CA 1
ATOM 1830 C C . GLN A 1 241 ? -10.324 10.780 -16.226 1.00 84.81 241 GLN A C 1
ATOM 1832 O O . GLN A 1 241 ? -10.127 10.906 -17.436 1.00 84.81 241 GLN A O 1
ATOM 1837 N N . LEU A 1 242 ? -11.555 10.665 -15.716 1.00 85.56 242 LEU A N 1
ATOM 1838 C CA . LEU A 1 242 ? -12.762 10.679 -16.546 1.00 85.56 242 LEU A CA 1
ATOM 1839 C C . LEU A 1 242 ? -12.940 12.018 -17.270 1.00 85.56 242 LEU A C 1
ATOM 1841 O O . LEU A 1 242 ? -13.297 12.030 -18.445 1.00 85.56 242 LEU A O 1
ATOM 1845 N N . ARG A 1 243 ? -12.638 13.142 -16.606 1.00 84.44 243 ARG A N 1
ATOM 1846 C CA . ARG A 1 243 ? -12.682 14.471 -17.234 1.00 84.44 243 ARG A CA 1
ATOM 1847 C C . ARG A 1 243 ? -11.688 14.593 -18.387 1.00 84.44 243 ARG A C 1
ATOM 1849 O O . ARG A 1 243 ? -12.027 15.182 -19.403 1.00 84.44 243 ARG A O 1
ATOM 1856 N N . THR A 1 244 ? -10.475 14.067 -18.236 1.00 76.94 244 THR A N 1
ATOM 1857 C CA . THR A 1 244 ? -9.448 14.133 -19.290 1.00 76.94 244 THR A CA 1
ATOM 1858 C C . THR A 1 244 ? -9.693 13.163 -20.446 1.00 76.94 244 THR A C 1
ATOM 1860 O O . THR A 1 244 ? -9.142 13.363 -21.522 1.00 76.94 244 THR A O 1
ATOM 1863 N N . ALA A 1 245 ? -10.508 12.124 -20.241 1.00 69.19 245 ALA A N 1
ATOM 1864 C CA . ALA A 1 245 ? -10.829 11.128 -21.263 1.00 69.19 245 ALA A CA 1
ATOM 1865 C C . ALA A 1 245 ? -11.935 11.574 -22.240 1.00 69.19 245 ALA A C 1
ATOM 1867 O O . ALA A 1 245 ? -12.100 10.955 -23.289 1.00 69.19 245 ALA A O 1
ATOM 1868 N N . VAL A 1 246 ? -12.689 12.631 -21.916 1.00 60.47 246 VAL A N 1
ATOM 1869 C CA . VAL A 1 246 ? -13.685 13.227 -22.818 1.00 60.47 246 VAL A CA 1
ATOM 1870 C C . VAL A 1 246 ? -13.002 14.345 -23.620 1.00 60.47 246 VAL A C 1
ATOM 1872 O O . VAL A 1 246 ? -12.644 15.361 -23.021 1.00 60.47 246 VAL A O 1
ATOM 1875 N N . PRO A 1 247 ? -12.786 14.196 -24.942 1.00 52.00 247 PRO A N 1
ATOM 1876 C CA . PRO A 1 247 ? -12.261 15.289 -25.756 1.00 52.00 247 PRO A CA 1
ATOM 1877 C C . PRO A 1 247 ? -13.286 16.434 -25.803 1.00 52.00 247 PRO A C 1
ATOM 1879 O O . PRO A 1 247 ? -14.477 16.178 -25.998 1.00 52.00 247 PRO A O 1
ATOM 1882 N N . MET A 1 248 ? -12.826 17.673 -25.580 1.00 52.41 248 MET A N 1
ATOM 1883 C CA . MET A 1 248 ? -13.621 18.886 -25.835 1.00 52.41 248 MET A CA 1
ATOM 1884 C C . MET A 1 248 ? -13.730 19.165 -27.329 1.00 52.41 248 MET A C 1
ATOM 1886 O O . MET A 1 248 ? -12.731 18.907 -28.038 1.00 52.41 248 MET A O 1
#

Secondary structure (DSSP, 8-state):
-------------------------------------------HHHHHHHHHHHHHHHTS--------THHHH-HHHHHHHHHHSSHHHHHHHHHHHHHHHHS-HHHHHHHHHHHHHHHHHHHHHHHHS------HHHHHHHHHHHHHHHHTT----HHHHHHHHHHHHHHHHHHHHTT--TTS-HHHHHHHHHHHHHHHHHHHHHHHHHHHSS--HHHHHHHHHHHHHHHHHHHHHHHHHHHHHS--

Sequence (248 aa):
MRYLDRRTDPLAGRRTARSSQRRRNRCNRRILPLERNGIGHLKKETLIRAIAAALALVSVPASADAHLINTTLGDFYGGVLYPLSGPDDVVPWFALAILASIQDPRNARWLLFVFPVALVGGALLSVVTPALFISPAWNLAVIVVTGLAVAAAAKLPFPVFLGLGTLIALLHGYHNGQAMTQDTDRLLFICGVAAVGYVFVTLFTALAISFRQGGREWRLIALRASGSWVAAVGVIMIGLQLRTAVPM

Foldseek 3Di:
DDDDDDDDDDDDDDDDDDDDDDDDDDDDDPPPPPPPPD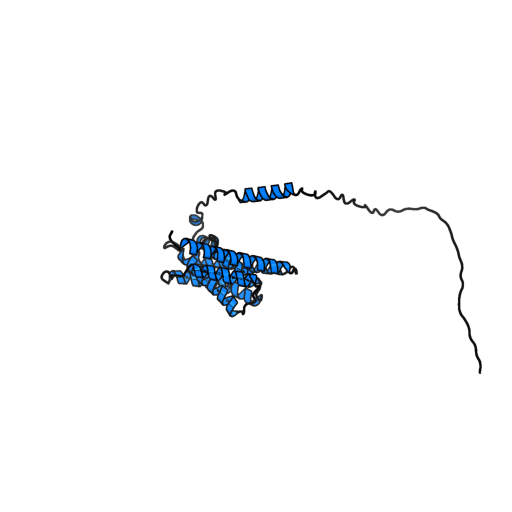PDPCPVVNVVVVVVVVVVVVPPPDPPPCPPCVVPPAQLVVLQCLLVVDCLNQLLLLLLLLLLLLEDVVLSVVLLVLQLVLLLVLLVCLVPDDDDPDPPLVSLVLLLVSLQCQLVSPHDDSVVSSVSSSVSSNNNSNVSNPPDDPPHPSVSSSNSNSVNSSCSSVVSNVVLNVLVPPPDPVSSVVRSVSSVVSNVVSVVVVVVVVVVVDDD

pLDDT: mean 82.49, std 19.36, range [40.28, 98.62]

Radius of gyration: 33.93 Å; chains: 1; bounding box: 64×54×118 Å